Protein AF-A0A6I2X2Y0-F1 (afdb_monomer_lite)

Radius of gyration: 25.43 Å; chains: 1; bounding box: 53×54×106 Å

Structure (mmCIF, N/CA/C/O backbone):
data_AF-A0A6I2X2Y0-F1
#
_entry.id   AF-A0A6I2X2Y0-F1
#
loop_
_atom_site.group_PDB
_atom_site.id
_atom_site.type_symbol
_atom_site.label_atom_id
_atom_site.label_alt_id
_atom_site.label_comp_id
_atom_site.label_asym_id
_atom_site.label_entity_id
_atom_site.label_seq_id
_atom_site.pdbx_PDB_ins_code
_atom_site.Cartn_x
_atom_site.Cartn_y
_atom_site.Cartn_z
_atom_site.occupancy
_atom_site.B_iso_or_equiv
_atom_site.auth_seq_id
_atom_site.auth_comp_id
_atom_site.auth_asym_id
_atom_site.auth_atom_id
_atom_site.pdbx_PDB_model_num
ATOM 1 N N . MET A 1 1 ? -27.671 5.907 76.421 1.00 45.88 1 MET A N 1
ATOM 2 C CA . MET A 1 1 ? -26.502 6.289 75.605 1.00 45.88 1 MET A CA 1
ATOM 3 C C . MET A 1 1 ? -26.772 5.746 74.211 1.00 45.88 1 MET A C 1
ATOM 5 O O . MET A 1 1 ? -26.685 4.545 74.013 1.00 45.88 1 MET A O 1
ATOM 9 N N . SER A 1 2 ? -27.308 6.580 73.324 1.00 47.19 2 SER A N 1
ATOM 10 C CA . SER A 1 2 ? -27.725 6.206 71.967 1.00 47.19 2 SER A CA 1
ATOM 11 C C . SER A 1 2 ? -26.573 6.469 70.999 1.00 47.19 2 SER A C 1
ATOM 13 O O . SER A 1 2 ? -26.140 7.615 70.881 1.00 47.19 2 SER A O 1
ATOM 15 N N . GLU A 1 3 ? -26.062 5.422 70.350 1.00 50.44 3 GLU A N 1
ATOM 16 C CA . GLU A 1 3 ? -25.052 5.537 69.292 1.00 50.44 3 GLU A CA 1
ATOM 17 C C . GLU A 1 3 ? -25.605 6.322 68.091 1.00 50.44 3 GLU A C 1
ATOM 19 O O . GLU A 1 3 ? -26.741 6.076 67.671 1.00 50.44 3 GLU A O 1
ATOM 24 N N . PRO A 1 4 ? -24.833 7.256 67.510 1.00 55.81 4 PRO A N 1
ATOM 25 C CA . PRO A 1 4 ? -25.235 7.929 66.290 1.00 55.81 4 PRO A CA 1
ATOM 26 C C . PRO A 1 4 ? -25.013 6.982 65.108 1.00 55.81 4 PRO A C 1
ATOM 28 O O . PRO A 1 4 ? -23.891 6.584 64.803 1.00 55.81 4 PRO A O 1
ATOM 31 N N . THR A 1 5 ? -26.096 6.628 64.424 1.00 53.72 5 THR A N 1
ATOM 32 C CA . THR A 1 5 ? -26.057 5.891 63.161 1.00 53.72 5 THR A CA 1
ATOM 33 C C . THR A 1 5 ? -25.486 6.825 62.094 1.00 53.72 5 THR A C 1
ATOM 35 O O . THR A 1 5 ? -26.167 7.735 61.623 1.00 53.72 5 THR A O 1
ATOM 38 N N . THR A 1 6 ? -24.213 6.661 61.735 1.00 53.50 6 THR A N 1
ATOM 39 C CA . THR A 1 6 ? -23.623 7.381 60.604 1.00 53.50 6 THR A CA 1
ATOM 40 C C . THR A 1 6 ? -24.192 6.807 59.317 1.00 53.50 6 THR A C 1
ATOM 42 O O . THR A 1 6 ? -23.772 5.7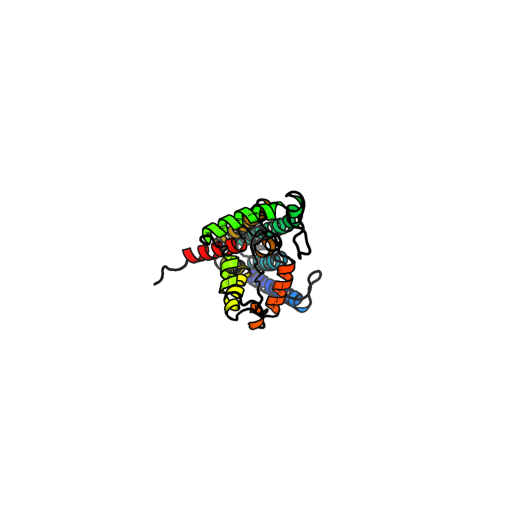50 58.851 1.00 53.50 6 THR A O 1
ATOM 45 N N . THR A 1 7 ? -25.177 7.499 58.753 1.00 54.22 7 THR A N 1
ATOM 46 C CA . THR A 1 7 ? -25.689 7.252 57.408 1.00 54.22 7 THR A CA 1
ATOM 47 C C . THR A 1 7 ? -24.589 7.610 56.412 1.00 54.22 7 THR A C 1
ATOM 49 O O . THR A 1 7 ? -24.448 8.761 55.998 1.00 54.22 7 THR A O 1
ATOM 52 N N . GLU A 1 8 ? -23.759 6.627 56.070 1.00 53.41 8 GLU A N 1
ATOM 53 C CA . GLU A 1 8 ? -22.796 6.721 54.980 1.00 53.41 8 GLU A CA 1
ATOM 54 C C . GLU A 1 8 ? -23.584 6.983 53.689 1.00 53.41 8 GLU A C 1
ATOM 56 O O . GLU A 1 8 ? -24.264 6.115 53.139 1.00 53.41 8 GLU A O 1
ATOM 61 N N . THR A 1 9 ? -23.590 8.241 53.256 1.00 55.78 9 THR A N 1
ATOM 62 C CA . THR A 1 9 ? -24.216 8.668 52.009 1.00 55.78 9 THR A CA 1
ATOM 63 C C . THR A 1 9 ? -23.359 8.109 50.887 1.00 55.78 9 THR A C 1
ATOM 65 O O . THR A 1 9 ? -22.335 8.685 50.527 1.00 55.78 9 THR A O 1
ATOM 68 N N . ALA A 1 10 ? -23.748 6.941 50.374 1.00 56.62 10 ALA A N 1
ATOM 69 C CA . ALA A 1 10 ? -23.111 6.324 49.223 1.00 56.62 10 ALA A CA 1
ATOM 70 C C . ALA A 1 10 ? -23.053 7.350 48.083 1.00 56.62 10 ALA A C 1
ATOM 72 O O . ALA A 1 10 ? -24.081 7.727 47.516 1.00 56.62 10 ALA A O 1
ATOM 73 N N . ILE A 1 11 ? -21.847 7.837 47.782 1.00 58.94 11 ILE A N 1
ATOM 74 C CA . ILE A 1 11 ? -21.599 8.708 46.636 1.00 58.94 11 ILE A CA 1
ATOM 75 C C . ILE A 1 11 ? -22.080 7.925 45.409 1.00 58.94 11 ILE A C 1
ATOM 77 O O . ILE A 1 11 ? -21.575 6.821 45.183 1.00 58.94 11 ILE A O 1
ATOM 81 N N . PRO A 1 12 ? -23.066 8.426 44.641 1.00 58.91 12 PRO A N 1
ATOM 82 C CA . PRO A 1 12 ? -23.574 7.696 43.493 1.00 58.91 12 PRO A CA 1
ATOM 83 C C . PRO A 1 12 ? -22.404 7.428 42.551 1.00 58.91 12 PRO A C 1
ATOM 85 O O . PRO A 1 12 ? -21.718 8.363 42.133 1.00 58.91 12 PRO A O 1
ATOM 88 N N . ASP A 1 13 ? -22.153 6.147 42.270 1.00 60.03 13 ASP A N 1
ATOM 89 C CA . ASP A 1 13 ? -21.079 5.714 41.383 1.00 60.03 13 ASP A CA 1
ATOM 90 C C . ASP A 1 13 ? -21.299 6.421 40.039 1.00 60.03 13 ASP A C 1
ATOM 92 O O . ASP A 1 13 ? -22.229 6.116 39.293 1.00 60.03 13 ASP A O 1
ATOM 96 N N . SER A 1 14 ? -20.487 7.442 39.758 1.00 64.19 14 SER A N 1
ATOM 97 C CA . SER A 1 14 ? -20.653 8.397 38.649 1.00 64.19 14 SER A CA 1
ATOM 98 C C . SER A 1 14 ? -20.403 7.772 37.270 1.00 64.19 14 SER A C 1
ATOM 100 O O . SER A 1 14 ? -20.225 8.452 36.256 1.00 64.19 14 SER A O 1
ATOM 102 N N . ARG A 1 15 ? -20.373 6.441 37.218 1.00 79.75 15 ARG A N 1
ATOM 103 C CA . ARG A 1 15 ? -20.131 5.632 36.038 1.00 79.75 15 ARG A CA 1
ATOM 104 C C . ARG A 1 15 ? -21.444 5.451 35.290 1.00 79.75 15 ARG A C 1
ATOM 106 O O . ARG A 1 15 ? -22.401 4.876 35.796 1.00 79.75 15 ARG A O 1
ATOM 113 N N . LEU A 1 16 ? -21.464 5.912 34.041 1.00 84.50 16 LEU A N 1
ATOM 114 C CA . LEU A 1 16 ? -22.580 5.678 33.127 1.00 84.50 16 LEU A CA 1
ATOM 115 C C . LEU A 1 16 ? -22.925 4.181 33.059 1.00 84.50 16 LEU A C 1
ATOM 117 O O . LEU A 1 16 ? -22.047 3.324 32.920 1.00 84.50 16 LEU A O 1
ATOM 121 N N . SER A 1 17 ? -24.220 3.881 33.088 1.00 89.62 17 SER A N 1
ATOM 122 C CA . SER A 1 17 ? -24.754 2.532 32.919 1.00 89.62 17 SER A CA 1
ATOM 123 C C . SER A 1 17 ? -24.448 1.963 31.522 1.00 89.62 17 SER A C 1
ATOM 125 O O . SER A 1 17 ? -24.248 2.712 30.556 1.00 89.62 17 SER A O 1
ATOM 127 N N . PRO A 1 18 ? -24.493 0.629 31.339 1.00 88.50 18 PRO A N 1
ATOM 128 C CA . PRO A 1 18 ? -24.306 0.011 30.025 1.00 88.50 18 PRO A CA 1
ATOM 129 C C . PRO A 1 18 ? -25.288 0.512 28.952 1.00 88.50 18 PRO A C 1
ATOM 131 O O . PRO A 1 18 ? -24.940 0.569 27.771 1.00 88.50 18 PRO A O 1
ATOM 134 N N . ALA A 1 19 ? -26.517 0.871 29.341 1.00 91.19 19 ALA A N 1
ATOM 135 C CA . ALA A 1 19 ? -27.522 1.429 28.437 1.00 91.19 19 ALA A CA 1
ATOM 136 C C . ALA A 1 19 ? -27.165 2.853 27.997 1.00 91.19 19 ALA A C 1
ATOM 138 O O . ALA A 1 19 ? -27.222 3.150 26.802 1.00 91.19 19 ALA A O 1
ATOM 139 N N . GLN A 1 20 ? -26.714 3.691 28.934 1.00 93.06 20 GLN A N 1
ATOM 140 C CA . GLN A 1 20 ? -26.224 5.035 28.634 1.00 93.06 2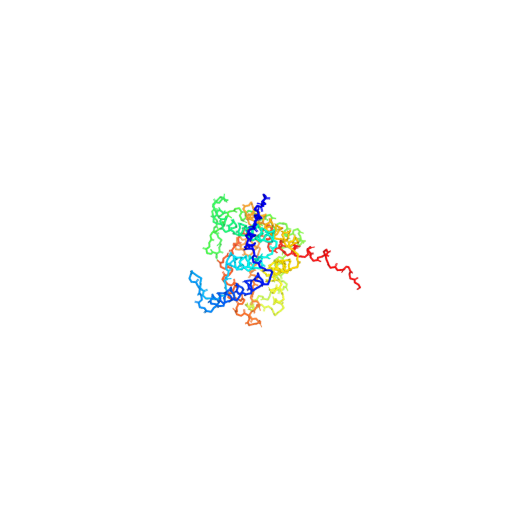0 GLN A CA 1
ATOM 141 C C . GLN A 1 20 ? -25.013 4.974 27.699 1.00 93.06 20 GLN A C 1
ATOM 143 O O . GLN A 1 20 ? -25.026 5.628 26.664 1.00 93.06 20 GLN A O 1
ATOM 148 N N . TRP A 1 21 ? -24.037 4.093 27.948 1.00 93.31 21 TRP A N 1
ATOM 149 C CA . TRP A 1 21 ? -22.904 3.907 27.032 1.00 93.31 21 TRP A CA 1
ATOM 150 C C . TRP A 1 21 ? -23.315 3.462 25.624 1.00 93.31 21 TRP A C 1
ATOM 152 O O . TRP A 1 21 ? -22.723 3.905 24.637 1.00 93.31 21 TRP A O 1
ATOM 162 N N . ARG A 1 22 ? -24.333 2.599 25.493 1.00 92.62 22 ARG A N 1
ATOM 163 C CA . ARG A 1 22 ? -24.883 2.228 24.177 1.00 92.62 22 ARG A CA 1
ATOM 164 C C . ARG A 1 22 ? -25.488 3.432 23.459 1.00 92.62 22 ARG A C 1
ATOM 166 O O . ARG A 1 22 ? -25.251 3.580 22.261 1.00 92.62 22 ARG A O 1
ATOM 173 N N . LEU A 1 23 ? -26.247 4.265 24.169 1.00 94.06 23 LEU A N 1
ATOM 174 C CA . LEU A 1 23 ? -26.848 5.473 23.608 1.00 94.06 23 LEU A CA 1
ATOM 175 C C . LEU A 1 23 ? -25.773 6.482 23.192 1.00 94.06 23 LEU A C 1
ATOM 177 O O . LEU A 1 23 ? -25.793 6.938 22.053 1.00 94.06 23 LEU A O 1
ATOM 181 N N . THR A 1 24 ? -24.786 6.737 24.055 1.00 94.00 24 THR A N 1
ATOM 182 C CA . THR A 1 24 ? -23.643 7.614 23.767 1.00 94.00 24 THR A CA 1
ATOM 183 C C . THR A 1 24 ? -22.910 7.175 22.503 1.00 94.00 24 THR A C 1
ATOM 185 O O . THR A 1 24 ? -22.662 7.996 21.625 1.00 94.00 24 THR A O 1
ATOM 188 N N . ARG A 1 25 ? -22.622 5.873 22.349 1.00 94.31 25 ARG A N 1
ATOM 189 C CA . ARG A 1 25 ? -21.993 5.349 21.125 1.00 94.31 25 ARG A CA 1
ATOM 190 C C . ARG A 1 25 ? -22.851 5.569 19.884 1.00 94.31 25 ARG A C 1
ATOM 192 O O . ARG A 1 25 ? -22.322 5.971 18.855 1.00 94.31 25 ARG A O 1
ATOM 199 N N . ARG A 1 26 ? -24.159 5.304 19.958 1.00 94.94 26 ARG A N 1
ATOM 200 C CA . ARG A 1 26 ? -25.075 5.512 18.822 1.00 94.94 26 ARG A CA 1
ATOM 201 C C . ARG A 1 26 ? -25.130 6.981 18.417 1.00 94.94 26 ARG A C 1
ATOM 203 O O . ARG A 1 26 ? -24.973 7.272 17.239 1.00 94.94 26 ARG A O 1
ATOM 210 N N . ALA A 1 27 ? -25.285 7.885 19.382 1.00 96.44 27 ALA A N 1
ATOM 211 C CA . ALA A 1 27 ? -25.283 9.322 19.135 1.00 96.44 27 ALA A CA 1
ATOM 212 C C . ALA A 1 27 ? -23.957 9.779 18.503 1.00 96.44 27 ALA A C 1
ATOM 214 O O . ALA A 1 27 ? -23.964 10.453 17.477 1.00 96.44 27 ALA A O 1
ATOM 215 N N . ALA A 1 28 ? -22.820 9.329 19.043 1.00 96.12 28 ALA A N 1
ATOM 216 C CA . ALA A 1 28 ? -21.504 9.626 18.484 1.00 96.12 28 ALA A CA 1
ATOM 217 C C . ALA A 1 28 ? -21.334 9.090 17.050 1.00 96.12 28 ALA A C 1
ATOM 219 O O . ALA A 1 28 ? -20.784 9.792 16.205 1.00 96.12 28 ALA A O 1
ATOM 220 N N . PHE A 1 29 ? -21.845 7.893 16.738 1.00 96.69 29 PHE A N 1
ATOM 221 C CA . PHE A 1 29 ? -21.832 7.362 15.370 1.00 96.69 29 PHE A CA 1
ATOM 222 C C . PHE A 1 29 ? -22.736 8.139 14.410 1.00 96.69 29 PHE A C 1
ATOM 224 O O . PHE A 1 29 ? -22.361 8.299 13.253 1.00 96.69 29 PHE A O 1
ATOM 231 N N . VAL A 1 30 ? -23.888 8.640 14.865 1.00 97.06 30 VAL A N 1
ATOM 232 C CA . VAL A 1 30 ? -24.757 9.506 14.048 1.00 97.06 30 VAL A CA 1
ATOM 233 C C . VAL A 1 30 ? -24.038 10.808 13.708 1.00 97.06 30 VAL A C 1
ATOM 235 O O . VAL A 1 30 ? -23.994 11.189 12.541 1.00 97.06 30 VAL A O 1
ATOM 238 N N . VAL A 1 31 ? -23.408 11.450 14.696 1.00 96.88 31 VAL A N 1
ATOM 239 C CA . VAL A 1 31 ? -22.608 12.665 14.473 1.00 96.88 31 VAL A CA 1
ATOM 240 C C . VAL A 1 31 ? -21.441 12.380 13.528 1.00 96.88 31 VAL A C 1
ATOM 242 O O . VAL A 1 31 ? -21.237 13.110 12.564 1.00 96.88 31 VAL A O 1
ATOM 245 N N . TYR A 1 32 ? -20.705 11.290 13.753 1.00 96.00 32 TYR A N 1
ATOM 246 C CA . TYR A 1 32 ? -19.616 10.866 12.875 1.00 96.00 32 TYR A CA 1
ATOM 247 C C . TYR A 1 32 ? -20.088 10.642 11.432 1.00 96.00 32 TYR A C 1
ATOM 249 O O . TYR A 1 32 ? -19.465 11.144 10.501 1.00 96.00 32 TYR A O 1
ATOM 257 N N . ALA A 1 33 ? -21.203 9.933 11.236 1.00 95.62 33 ALA A N 1
ATOM 258 C CA . ALA A 1 33 ? -21.766 9.682 9.914 1.00 95.62 33 ALA A CA 1
ATOM 259 C C . ALA A 1 33 ? -22.217 10.980 9.228 1.00 95.62 33 ALA A C 1
ATOM 261 O O . ALA A 1 33 ? -21.992 11.138 8.031 1.00 95.62 33 ALA A O 1
ATOM 262 N N . ALA A 1 34 ? -22.791 11.924 9.980 1.00 95.75 34 ALA A N 1
ATOM 263 C CA . ALA A 1 34 ? -23.146 13.241 9.465 1.00 95.75 34 ALA A CA 1
ATOM 264 C C . ALA A 1 34 ? -21.904 14.030 9.023 1.00 95.75 34 ALA A C 1
ATOM 266 O O . ALA A 1 34 ? -21.893 14.571 7.923 1.00 95.75 34 ALA A O 1
ATOM 267 N N . LEU A 1 35 ? -20.830 14.038 9.821 1.00 94.62 35 LEU A N 1
ATOM 268 C CA . LEU A 1 35 ? -19.567 14.693 9.457 1.00 94.62 35 LEU A CA 1
ATOM 269 C C . LEU A 1 35 ? -18.919 14.056 8.223 1.00 94.62 35 LEU A C 1
ATOM 271 O O . LEU A 1 35 ? -18.450 14.768 7.340 1.00 94.62 35 LEU A O 1
ATOM 275 N N . VAL A 1 36 ? -18.930 12.725 8.131 1.00 93.50 36 VAL A N 1
ATOM 276 C CA . VAL A 1 36 ? -18.474 12.003 6.936 1.00 93.50 36 VAL A CA 1
ATOM 277 C C . VAL A 1 36 ? -19.318 12.395 5.724 1.00 93.50 36 VAL A C 1
ATOM 279 O O . VAL A 1 36 ? -18.757 12.722 4.685 1.00 93.50 36 VAL A O 1
ATOM 282 N N . ALA A 1 37 ? -20.647 12.428 5.847 1.00 94.06 37 ALA A N 1
ATOM 283 C CA . ALA A 1 37 ? -21.530 12.834 4.757 1.00 94.06 37 ALA A CA 1
ATOM 284 C C . ALA A 1 37 ? -21.259 14.278 4.309 1.00 94.06 37 ALA A C 1
ATOM 286 O O . ALA A 1 37 ? -21.126 14.515 3.113 1.00 94.06 37 ALA A O 1
ATOM 287 N N . VAL A 1 38 ? -21.096 15.213 5.252 1.00 94.44 38 VAL A N 1
ATOM 288 C CA . VAL A 1 38 ? -20.736 16.611 4.965 1.00 94.44 38 VAL A CA 1
ATOM 289 C C . VAL A 1 38 ? -19.380 16.699 4.267 1.00 94.44 38 VAL A C 1
ATOM 291 O O . VAL A 1 38 ? -19.281 17.367 3.243 1.00 94.44 38 VAL A O 1
ATOM 294 N N . GLN A 1 39 ? -18.351 15.982 4.734 1.00 92.88 39 GLN A N 1
ATOM 295 C CA . GLN A 1 39 ? -17.064 15.937 4.031 1.00 92.88 39 GLN A CA 1
ATOM 296 C C . GLN A 1 39 ? -17.223 15.433 2.593 1.00 92.88 39 GLN A C 1
ATOM 298 O O . GLN A 1 39 ? -16.607 15.970 1.675 1.00 92.88 39 GLN A O 1
ATOM 303 N N . LEU A 1 40 ? -18.029 14.392 2.381 1.00 90.69 40 LEU A N 1
ATOM 304 C CA . LEU A 1 40 ? -18.209 13.802 1.057 1.00 90.69 40 LEU A CA 1
ATOM 305 C C . LEU A 1 40 ? -18.982 14.720 0.099 1.00 90.69 40 LEU A C 1
ATOM 307 O O . LEU A 1 40 ? -18.716 14.669 -1.100 1.00 90.69 40 LEU A O 1
ATOM 311 N N . THR A 1 41 ? -19.917 15.538 0.589 1.00 91.81 41 THR A N 1
ATOM 312 C CA . THR A 1 41 ? -20.797 16.364 -0.259 1.00 91.81 41 THR A CA 1
ATOM 313 C C . THR A 1 41 ? -20.364 17.822 -0.368 1.00 91.81 41 THR A C 1
ATOM 315 O O . THR A 1 41 ? -20.388 18.377 -1.462 1.00 91.81 41 THR A O 1
ATOM 318 N N . ALA A 1 42 ? -19.968 18.436 0.744 1.00 92.56 42 ALA A N 1
ATOM 319 C CA . ALA A 1 42 ? -19.670 19.863 0.855 1.00 92.56 42 ALA A CA 1
ATOM 320 C C . ALA A 1 42 ? -18.206 20.155 1.218 1.00 92.56 42 ALA A C 1
ATOM 322 O O . ALA A 1 42 ? -17.756 21.288 1.064 1.00 92.56 42 ALA A O 1
ATOM 323 N N . GLY A 1 43 ? -17.454 19.140 1.651 1.00 90.50 43 GLY A N 1
ATOM 324 C CA . GLY A 1 43 ? -16.095 19.311 2.156 1.00 90.50 43 GLY A CA 1
ATOM 325 C C . GLY A 1 43 ? -16.064 19.926 3.559 1.00 90.50 43 GLY A C 1
ATOM 326 O O . GLY A 1 43 ? -17.026 20.536 4.022 1.00 90.50 43 GLY A O 1
ATOM 327 N N . ILE A 1 44 ? -14.949 19.744 4.262 1.00 90.38 44 ILE A N 1
ATOM 328 C CA . ILE A 1 44 ? -14.673 20.380 5.555 1.00 90.38 44 ILE A CA 1
ATOM 329 C C . ILE A 1 44 ? -13.252 20.937 5.467 1.00 90.38 44 ILE A C 1
ATOM 331 O O . ILE A 1 44 ? -12.308 20.145 5.476 1.00 90.38 44 ILE A O 1
ATOM 335 N N . PRO A 1 45 ? -13.059 22.267 5.364 1.00 88.75 45 PRO A N 1
ATOM 336 C CA . PRO A 1 45 ? -11.734 22.858 5.203 1.00 88.75 45 PRO A CA 1
ATOM 337 C C . PRO A 1 45 ? -10.724 22.325 6.237 1.00 88.75 45 PRO A C 1
ATOM 339 O O . PRO A 1 45 ? -11.053 22.253 7.424 1.00 88.75 45 PRO A O 1
ATOM 342 N N . PRO A 1 46 ? -9.506 21.928 5.816 1.00 87.00 46 PRO A N 1
ATOM 343 C CA . PRO A 1 46 ? -8.891 22.142 4.497 1.00 87.00 46 PRO A CA 1
ATOM 344 C C . PRO A 1 46 ? -9.192 21.046 3.452 1.00 87.00 46 PRO A C 1
ATOM 346 O O . PRO A 1 46 ? -8.505 20.962 2.440 1.00 87.00 46 PRO A O 1
ATOM 349 N N . LEU A 1 47 ? -10.151 20.154 3.708 1.00 84.81 47 LEU A N 1
ATOM 350 C CA . LEU A 1 47 ? -10.440 19.001 2.861 1.00 84.81 47 LEU A CA 1
ATOM 351 C C . LEU A 1 47 ? -11.524 19.310 1.826 1.00 84.81 47 LEU A C 1
ATOM 353 O O . LEU A 1 47 ? -12.674 19.579 2.185 1.00 84.81 47 LEU A O 1
ATOM 357 N N . ASP A 1 48 ? -11.178 19.153 0.552 1.00 86.56 48 ASP A N 1
ATOM 358 C CA . ASP A 1 48 ? -12.123 19.282 -0.557 1.00 86.56 48 ASP A CA 1
ATOM 359 C C . ASP A 1 48 ? -13.267 18.252 -0.482 1.00 86.56 48 ASP A C 1
ATOM 361 O O . ASP A 1 48 ? -13.064 17.135 0.013 1.00 86.56 48 ASP A O 1
ATOM 365 N N . PRO A 1 49 ? -14.458 18.581 -1.020 1.00 86.94 49 PRO A N 1
ATOM 366 C CA . PRO A 1 49 ? -15.565 17.640 -1.120 1.00 86.94 49 PRO A CA 1
ATOM 367 C C . PRO A 1 49 ? -15.181 16.329 -1.821 1.00 86.94 49 PRO A C 1
ATOM 369 O O . PRO A 1 49 ? -14.467 16.313 -2.829 1.00 86.94 49 PRO A O 1
ATOM 372 N N . GLY A 1 50 ? -15.733 15.224 -1.324 1.00 84.44 50 GLY A N 1
ATOM 373 C CA . GLY A 1 50 ? -15.607 13.894 -1.920 1.00 84.44 50 GLY A CA 1
ATOM 374 C C . GLY A 1 50 ? -14.718 12.941 -1.125 1.00 84.44 50 GLY A C 1
ATOM 375 O O . GLY A 1 50 ? -14.345 13.194 0.020 1.00 84.44 50 GLY A O 1
ATOM 376 N N . LEU A 1 51 ? -14.415 11.785 -1.725 1.00 79.81 51 LEU A N 1
ATOM 377 C CA . LEU A 1 51 ? -13.618 10.749 -1.068 1.00 79.81 51 LEU A CA 1
ATOM 378 C C . LEU A 1 51 ? -12.156 11.202 -0.924 1.00 79.81 51 LEU A C 1
ATOM 380 O O . LEU A 1 51 ? -11.504 11.473 -1.941 1.00 79.81 51 LEU A O 1
ATOM 384 N N . PRO A 1 52 ? -11.611 11.249 0.307 1.00 79.06 52 PRO A N 1
ATOM 385 C CA . PRO A 1 52 ? -10.230 11.641 0.507 1.00 79.06 52 PRO A CA 1
ATOM 386 C C . PRO A 1 52 ? -9.303 10.579 -0.083 1.00 79.06 52 PRO A C 1
ATOM 388 O O . PRO A 1 52 ? -9.389 9.398 0.244 1.00 79.06 52 PRO A O 1
ATOM 391 N N . VAL A 1 53 ? -8.381 11.016 -0.941 1.00 73.12 53 VAL A N 1
ATOM 392 C CA . VAL A 1 53 ? -7.342 10.148 -1.522 1.00 73.12 53 VAL A CA 1
ATOM 393 C C . VAL A 1 53 ? -6.145 9.960 -0.593 1.00 73.12 53 VAL A C 1
ATOM 395 O O . VAL A 1 53 ? -5.334 9.065 -0.801 1.00 73.12 53 VAL A O 1
ATOM 398 N N . SER A 1 54 ? -6.027 10.802 0.438 1.00 78.75 54 SER A N 1
ATOM 399 C CA . SER A 1 54 ? -4.934 10.746 1.406 1.00 78.75 54 SER A CA 1
ATOM 400 C C . SER A 1 54 ? -5.099 9.548 2.345 1.00 78.75 54 SER A C 1
ATOM 402 O O . SER A 1 54 ? -6.076 9.505 3.106 1.00 78.75 54 SER A O 1
ATOM 404 N N . PRO A 1 55 ? -4.120 8.626 2.391 1.00 78.62 55 PRO A N 1
ATOM 405 C CA . PRO A 1 55 ? -4.163 7.492 3.307 1.00 78.62 55 PRO A CA 1
ATOM 406 C C . PRO A 1 55 ? -4.260 7.911 4.779 1.00 78.62 55 PRO A C 1
ATOM 408 O O . PRO A 1 55 ? -4.926 7.238 5.555 1.00 78.62 55 PRO A O 1
ATOM 411 N N . ILE A 1 56 ? -3.656 9.042 5.170 1.00 83.50 56 ILE A N 1
ATOM 412 C CA . ILE A 1 56 ? -3.693 9.543 6.557 1.00 83.50 56 ILE A CA 1
ATOM 413 C C . ILE A 1 56 ? -5.097 10.000 6.956 1.00 83.50 56 ILE A C 1
ATOM 415 O O . ILE A 1 56 ? -5.518 9.755 8.084 1.00 83.50 56 ILE A O 1
ATOM 419 N N . ILE A 1 57 ? -5.829 10.647 6.047 1.00 85.31 57 ILE A N 1
ATOM 420 C CA . ILE A 1 57 ? -7.193 11.113 6.331 1.00 85.31 57 ILE A CA 1
ATOM 421 C C . ILE A 1 57 ? -8.125 9.912 6.483 1.00 85.31 57 ILE A C 1
ATOM 423 O O . ILE A 1 57 ? -8.857 9.828 7.468 1.00 85.31 57 ILE A O 1
ATOM 427 N N . LEU A 1 58 ? -8.038 8.948 5.560 1.00 84.19 58 LEU A N 1
ATOM 428 C CA . LEU A 1 58 ? -8.788 7.694 5.648 1.00 84.19 58 LEU A CA 1
ATOM 429 C C . LEU A 1 58 ? -8.474 6.951 6.952 1.00 84.19 58 LEU A C 1
ATOM 431 O O . LEU A 1 58 ? -9.381 6.503 7.650 1.00 84.19 58 LEU A O 1
ATOM 435 N N . LEU A 1 59 ? -7.198 6.878 7.332 1.00 86.56 59 LEU A N 1
ATOM 436 C CA . LEU A 1 59 ? -6.778 6.274 8.593 1.00 86.56 59 LEU A CA 1
ATOM 437 C C . LEU A 1 59 ? -7.365 7.000 9.807 1.00 86.56 59 LEU A C 1
ATOM 439 O O . LEU A 1 59 ? -7.820 6.351 10.743 1.00 86.56 59 LEU A O 1
ATOM 443 N N . GLY A 1 60 ? -7.392 8.335 9.782 1.00 88.00 60 GLY A N 1
ATOM 444 C CA . GLY A 1 60 ? -8.014 9.152 10.822 1.00 88.00 60 GLY A CA 1
ATOM 445 C C . GLY A 1 60 ? -9.512 8.879 10.950 1.00 88.00 60 GLY A C 1
ATOM 446 O O . GLY A 1 60 ? -10.016 8.729 12.062 1.00 88.00 60 GLY A O 1
ATOM 447 N N . TRP A 1 61 ? -10.214 8.722 9.825 1.00 89.31 61 TRP A N 1
ATOM 448 C CA . TRP A 1 61 ? -11.627 8.344 9.806 1.00 89.31 61 TRP A CA 1
ATOM 449 C C . TRP A 1 61 ? -11.866 6.990 10.470 1.00 89.31 61 TRP A C 1
ATOM 451 O O . TRP A 1 61 ? -12.740 6.884 11.333 1.00 89.31 61 TRP A O 1
ATOM 461 N N . PHE A 1 62 ? -11.078 5.972 10.116 1.00 86.06 62 PHE A N 1
ATOM 462 C CA . PHE A 1 62 ? -11.182 4.647 10.732 1.00 86.06 62 PHE A CA 1
ATOM 463 C C . PHE A 1 62 ? -10.751 4.644 12.202 1.00 86.06 62 PHE A C 1
ATOM 465 O O . PHE A 1 62 ? -11.381 3.976 13.027 1.00 86.06 62 PHE A O 1
ATOM 472 N N . GLY A 1 63 ? -9.720 5.413 12.550 1.00 88.44 63 GLY A N 1
ATOM 473 C CA . GLY A 1 63 ? -9.243 5.583 13.917 1.00 88.44 63 GLY A CA 1
ATOM 474 C C . GLY A 1 63 ? -10.302 6.205 14.821 1.00 88.44 63 GLY A C 1
ATOM 475 O O . GLY A 1 63 ? -10.577 5.674 15.897 1.00 88.44 63 GLY A O 1
ATOM 476 N N . LEU A 1 64 ? -10.972 7.261 14.353 1.00 90.31 64 LEU A N 1
ATOM 477 C CA . LEU A 1 64 ? -12.065 7.903 15.080 1.00 90.31 64 LEU A CA 1
ATOM 478 C C . LEU A 1 64 ? -13.269 6.968 15.238 1.00 90.31 64 LEU A C 1
ATOM 480 O O . LEU A 1 64 ? -13.779 6.817 16.346 1.00 90.31 64 LEU A O 1
ATOM 484 N N . ALA A 1 65 ? -13.680 6.274 14.173 1.00 91.06 65 ALA A N 1
ATOM 485 C CA . ALA A 1 65 ? -14.751 5.279 14.254 1.00 91.06 65 ALA A CA 1
ATOM 486 C C . ALA A 1 65 ? -14.419 4.157 15.256 1.00 91.06 65 ALA A C 1
ATOM 488 O O . ALA A 1 65 ? -15.279 3.723 16.024 1.00 91.06 65 ALA A O 1
ATOM 489 N N . SER A 1 66 ? -13.158 3.719 15.291 1.00 88.88 66 SER A N 1
ATOM 490 C CA . SER A 1 66 ? -12.659 2.725 16.247 1.00 88.88 66 SER A CA 1
ATOM 491 C C . SER A 1 66 ? -12.671 3.252 17.683 1.00 88.88 66 SER A C 1
ATOM 493 O O . SER A 1 66 ? -13.069 2.532 18.593 1.00 88.88 66 SER A O 1
ATOM 495 N N . ALA A 1 67 ? -12.297 4.514 17.902 1.00 88.88 67 ALA A N 1
ATOM 496 C CA . ALA A 1 67 ? -12.355 5.143 19.218 1.00 88.88 67 ALA A CA 1
ATOM 497 C C . ALA A 1 67 ? -13.803 5.285 19.719 1.00 88.88 67 ALA A C 1
ATOM 499 O O . ALA A 1 67 ? -14.091 4.912 20.857 1.00 88.88 67 ALA A O 1
ATOM 500 N N . ILE A 1 68 ? -14.725 5.738 18.857 1.00 92.12 68 ILE A N 1
ATOM 501 C CA . ILE A 1 68 ? -16.164 5.814 19.159 1.00 92.12 68 ILE A CA 1
ATOM 502 C C . ILE A 1 68 ? -16.709 4.422 19.501 1.00 92.12 68 ILE A C 1
ATOM 504 O O . ILE A 1 68 ? -17.450 4.266 20.473 1.00 92.12 68 ILE A O 1
ATOM 508 N N . TRP A 1 69 ? -16.312 3.395 18.744 1.00 90.62 69 TRP A N 1
ATOM 509 C CA . TRP A 1 69 ? -16.697 2.008 19.009 1.00 90.62 69 TRP A CA 1
ATOM 510 C C . TRP A 1 69 ? -16.298 1.542 20.418 1.00 90.62 69 TRP A C 1
ATOM 512 O O . TRP A 1 69 ? -17.085 0.858 21.083 1.00 90.62 69 TRP A O 1
ATOM 522 N N . SER A 1 70 ? -15.107 1.936 20.872 1.00 89.25 70 SER A N 1
ATOM 523 C CA . SER A 1 70 ? -14.516 1.533 22.153 1.00 89.25 70 SER A CA 1
ATOM 524 C C . SER A 1 70 ? -15.082 2.274 23.375 1.00 89.25 70 SER A C 1
ATOM 526 O O . SER A 1 70 ? -14.831 1.855 24.506 1.00 89.25 70 SER A O 1
ATOM 528 N N . LEU A 1 71 ? -15.859 3.353 23.200 1.00 89.81 71 LEU A N 1
ATOM 529 C CA . LEU A 1 71 ? -16.429 4.119 24.320 1.00 89.81 71 LEU A CA 1
ATOM 530 C C . LEU A 1 71 ? -17.297 3.232 25.218 1.00 89.81 71 LEU A C 1
ATOM 532 O O . LEU A 1 71 ? -18.222 2.582 24.736 1.00 89.81 71 LEU A O 1
ATOM 536 N N . GLY A 1 72 ? -17.037 3.209 26.526 1.00 84.88 72 GLY A N 1
ATOM 537 C CA . GLY A 1 72 ? -17.798 2.385 27.474 1.00 84.88 72 GLY A CA 1
ATOM 538 C C . GLY A 1 72 ? -17.611 0.873 27.306 1.00 84.88 72 GLY A C 1
ATOM 539 O O . GLY A 1 72 ? -18.466 0.106 27.750 1.00 84.88 72 GLY A O 1
ATOM 540 N N . ARG A 1 73 ? -16.551 0.446 26.609 1.00 87.31 73 ARG A N 1
ATOM 541 C CA . ARG A 1 73 ? -16.069 -0.943 26.564 1.00 87.31 73 ARG A CA 1
ATOM 542 C C . ARG A 1 73 ? -14.768 -1.071 27.364 1.00 87.31 73 ARG A C 1
ATOM 544 O O . ARG A 1 73 ? -14.395 -0.160 28.103 1.00 87.31 73 ARG A O 1
ATOM 551 N N . ASP A 1 74 ? -14.089 -2.208 27.238 1.00 87.62 74 ASP A N 1
ATOM 552 C CA . ASP A 1 74 ? -12.774 -2.412 27.845 1.00 87.62 74 ASP A CA 1
ATOM 553 C C . ASP A 1 74 ? -11.784 -1.343 27.343 1.00 87.62 74 ASP A C 1
ATOM 555 O O . ASP A 1 74 ? -11.623 -1.131 26.139 1.00 87.62 74 ASP A O 1
ATOM 559 N N . ARG A 1 75 ? -11.083 -0.684 28.275 1.00 85.31 75 ARG A N 1
ATOM 560 C CA . ARG A 1 75 ? -10.050 0.324 27.980 1.00 85.31 75 ARG A CA 1
ATOM 561 C C . ARG A 1 75 ? -8.948 -0.230 27.076 1.00 85.31 75 ARG A C 1
ATOM 563 O O . ARG A 1 75 ? -8.343 0.530 26.322 1.00 85.31 75 ARG A O 1
ATOM 570 N N . ARG A 1 76 ? -8.712 -1.546 27.108 1.00 87.56 76 ARG A N 1
ATOM 571 C CA . ARG A 1 76 ? -7.766 -2.222 26.210 1.00 87.56 76 ARG A CA 1
ATOM 572 C C . ARG A 1 76 ? -8.131 -2.039 24.738 1.00 87.56 76 ARG A C 1
ATOM 574 O O . ARG A 1 76 ? -7.227 -1.909 23.923 1.00 87.56 76 ARG A O 1
ATOM 581 N N . GLU A 1 77 ? -9.419 -1.959 24.390 1.00 85.81 77 GLU A N 1
ATOM 582 C CA . GLU A 1 77 ? -9.845 -1.717 23.005 1.00 85.81 77 GLU A CA 1
ATOM 583 C C . GLU A 1 77 ? -9.403 -0.335 22.512 1.00 85.81 77 GLU A C 1
ATOM 585 O O . GLU A 1 77 ? -8.942 -0.201 21.380 1.00 85.81 77 GLU A O 1
ATOM 590 N N . LEU A 1 78 ? -9.479 0.690 23.365 1.00 85.31 78 LEU A N 1
ATOM 591 C CA . LEU A 1 78 ? -8.986 2.025 23.030 1.00 85.31 78 LEU A CA 1
ATOM 592 C C . LEU A 1 78 ? -7.461 2.026 22.867 1.00 85.31 78 LEU A C 1
ATOM 594 O O . LEU A 1 78 ? -6.952 2.587 21.901 1.00 85.31 78 LEU A O 1
ATOM 598 N N . VAL A 1 79 ? -6.737 1.354 23.766 1.00 87.31 79 VAL A N 1
ATOM 599 C CA . VAL A 1 79 ? -5.274 1.216 23.668 1.00 87.31 79 VAL A CA 1
ATOM 600 C C . VAL A 1 79 ? -4.879 0.508 22.371 1.00 87.31 79 VAL A C 1
ATOM 602 O O . VAL A 1 79 ? -3.982 0.976 21.675 1.00 87.31 79 VAL A O 1
ATOM 605 N N . TYR A 1 80 ? -5.573 -0.569 21.996 1.00 88.00 80 TYR A N 1
ATOM 606 C CA . TYR A 1 80 ? -5.341 -1.244 20.721 1.00 88.00 80 TYR A CA 1
ATOM 607 C C . TYR A 1 80 ? -5.596 -0.309 19.542 1.00 88.00 80 TYR A C 1
ATOM 609 O O . TYR A 1 80 ? -4.707 -0.178 18.704 1.00 88.00 80 TYR A O 1
ATOM 617 N N . ALA A 1 81 ? -6.736 0.392 19.501 1.00 85.25 81 ALA A N 1
ATOM 618 C CA . ALA A 1 81 ? -7.018 1.368 18.448 1.00 85.25 81 ALA A CA 1
ATOM 619 C C . ALA A 1 81 ? -5.875 2.386 18.308 1.00 85.25 81 ALA A C 1
ATOM 621 O O . ALA A 1 81 ? -5.367 2.589 17.209 1.00 85.25 81 ALA A O 1
ATOM 622 N N . LEU A 1 82 ? -5.440 2.982 19.420 1.00 86.88 82 LEU A N 1
ATOM 623 C CA . LEU A 1 82 ? -4.390 3.998 19.424 1.00 86.88 82 LEU A CA 1
ATOM 624 C C . LEU A 1 82 ? -3.045 3.445 18.944 1.00 86.88 82 LEU A C 1
ATOM 626 O O . LEU A 1 82 ? -2.425 4.047 18.072 1.00 86.88 82 LEU A O 1
ATOM 630 N N . ILE A 1 83 ? -2.610 2.289 19.456 1.00 88.38 83 ILE A N 1
ATOM 631 C CA . ILE A 1 83 ? -1.337 1.671 19.057 1.00 88.38 83 ILE A CA 1
ATOM 632 C C . ILE A 1 83 ? -1.377 1.256 17.585 1.00 88.38 83 ILE A C 1
ATOM 634 O O . ILE A 1 83 ? -0.466 1.577 16.825 1.00 88.38 83 ILE A O 1
ATOM 638 N N . GLY A 1 84 ? -2.430 0.556 17.160 1.00 86.50 84 GLY A N 1
ATOM 639 C CA . GLY A 1 84 ? -2.515 0.040 15.799 1.00 86.50 84 GLY A CA 1
ATOM 640 C C . GLY A 1 84 ? -2.637 1.164 14.772 1.00 86.50 84 GLY A C 1
ATOM 641 O O . GLY A 1 84 ? -1.791 1.267 13.883 1.00 86.50 84 GLY A O 1
ATOM 642 N N . TRP A 1 85 ? -3.621 2.057 14.917 1.00 87.06 85 TRP A N 1
ATOM 643 C CA . TRP A 1 85 ? -3.792 3.177 13.986 1.00 87.06 85 TRP A CA 1
ATOM 644 C C . TRP A 1 85 ? -2.626 4.167 14.058 1.00 87.06 85 TRP A C 1
ATOM 646 O O . TRP A 1 85 ? -2.176 4.649 13.021 1.00 87.06 85 TRP A O 1
ATOM 656 N N . GLY A 1 86 ? -2.074 4.409 15.251 1.00 88.56 86 GLY A N 1
ATOM 657 C CA . GLY A 1 86 ? -0.868 5.214 15.426 1.00 88.56 86 GLY A CA 1
ATOM 658 C C . GLY A 1 86 ? 0.335 4.631 14.684 1.00 88.56 86 GLY A C 1
ATOM 659 O O . GLY A 1 86 ? 1.018 5.360 13.970 1.00 88.56 86 GLY A O 1
ATOM 660 N N . SER A 1 87 ? 0.556 3.314 14.762 1.00 89.75 87 SER A N 1
ATOM 661 C CA . SER A 1 87 ? 1.671 2.658 14.063 1.00 89.75 87 SER A CA 1
ATOM 662 C C . SER A 1 87 ? 1.577 2.788 12.536 1.00 89.75 87 SER A C 1
ATOM 664 O O . SER A 1 87 ? 2.574 3.104 11.887 1.00 89.75 87 SER A O 1
ATOM 666 N N . LEU A 1 88 ? 0.375 2.639 11.962 1.00 88.25 88 LEU A N 1
ATOM 667 C CA . LEU A 1 88 ? 0.152 2.842 10.527 1.00 88.25 88 LEU A CA 1
ATOM 668 C C . LEU A 1 88 ? 0.355 4.305 10.130 1.00 88.25 88 LEU A C 1
ATOM 670 O O . LEU A 1 88 ? 0.951 4.584 9.091 1.00 88.25 88 LEU A O 1
ATOM 674 N N . ALA A 1 89 ? -0.106 5.244 10.963 1.00 88.94 89 ALA A N 1
ATOM 675 C CA . ALA A 1 89 ? 0.080 6.669 10.721 1.00 88.94 89 ALA A CA 1
ATOM 676 C C . ALA A 1 89 ? 1.572 7.023 10.676 1.00 88.94 89 ALA A C 1
ATOM 678 O O . ALA A 1 89 ? 2.010 7.710 9.754 1.00 88.94 89 ALA A O 1
ATOM 679 N N . VAL A 1 90 ? 2.352 6.506 11.631 1.00 89.81 90 VAL A N 1
ATOM 680 C CA . VAL A 1 90 ? 3.810 6.670 11.676 1.00 89.81 90 VAL A CA 1
ATOM 681 C C . VAL A 1 90 ? 4.458 6.082 10.425 1.00 89.81 90 VAL A C 1
ATOM 683 O O . VAL A 1 90 ? 5.237 6.778 9.780 1.00 89.81 90 VAL A O 1
ATOM 686 N N . ALA A 1 91 ? 4.099 4.859 10.024 1.00 88.06 91 ALA A N 1
ATOM 687 C CA . ALA A 1 91 ? 4.662 4.229 8.829 1.00 88.06 91 ALA A CA 1
ATOM 688 C C . ALA A 1 91 ? 4.386 5.043 7.549 1.00 88.06 91 ALA A C 1
ATOM 690 O O . ALA A 1 91 ? 5.296 5.281 6.755 1.00 88.06 91 ALA A O 1
ATOM 691 N N . ILE A 1 92 ? 3.155 5.538 7.365 1.00 85.56 92 ILE A N 1
ATOM 692 C CA . ILE A 1 92 ? 2.784 6.370 6.206 1.00 85.56 92 ILE A CA 1
ATOM 693 C C . ILE A 1 92 ? 3.526 7.713 6.221 1.00 85.56 92 ILE A C 1
ATOM 695 O O . ILE A 1 92 ? 3.981 8.191 5.176 1.00 85.56 92 ILE A O 1
ATOM 699 N N . ARG A 1 93 ? 3.651 8.339 7.395 1.00 86.75 93 ARG A N 1
ATOM 700 C CA . ARG A 1 93 ? 4.370 9.610 7.555 1.00 86.75 93 ARG A CA 1
ATOM 701 C C . ARG A 1 93 ? 5.855 9.447 7.272 1.00 86.75 93 ARG A C 1
ATOM 703 O O . ARG A 1 93 ? 6.401 10.265 6.540 1.00 86.75 93 ARG A O 1
ATOM 710 N N . LEU A 1 94 ? 6.470 8.383 7.784 1.00 85.94 94 LEU A N 1
ATOM 711 C CA . LEU A 1 94 ? 7.873 8.082 7.535 1.00 85.94 94 LEU A CA 1
ATOM 712 C C . LEU A 1 94 ? 8.119 7.844 6.044 1.00 85.94 94 LEU A C 1
ATOM 714 O O . LEU A 1 94 ? 8.999 8.481 5.479 1.00 85.94 94 LEU A O 1
ATOM 718 N N . TYR A 1 95 ? 7.275 7.041 5.385 1.00 81.69 95 TYR A N 1
ATOM 719 C CA . TYR A 1 95 ? 7.349 6.857 3.934 1.00 81.69 95 TYR A CA 1
ATOM 720 C C . TYR A 1 95 ? 7.292 8.191 3.183 1.00 81.69 95 TYR A C 1
ATOM 722 O O . TYR A 1 95 ? 8.119 8.454 2.313 1.00 81.69 95 TYR A O 1
ATOM 730 N N . SER A 1 96 ? 6.346 9.058 3.551 1.00 79.75 96 SER A N 1
ATOM 731 C CA . SER A 1 96 ? 6.188 10.375 2.924 1.00 79.75 96 SER A CA 1
ATOM 732 C C . SER A 1 96 ? 7.421 11.260 3.133 1.00 79.75 96 SER A C 1
ATOM 734 O O . SER A 1 96 ? 7.867 11.902 2.188 1.00 79.75 96 SER A O 1
ATOM 736 N N . ALA A 1 97 ? 8.000 11.253 4.338 1.00 82.00 97 ALA A N 1
ATOM 737 C CA . ALA A 1 97 ? 9.204 12.013 4.667 1.00 82.00 97 ALA A CA 1
ATOM 738 C C . ALA A 1 97 ? 10.444 11.505 3.915 1.00 82.00 97 ALA A C 1
ATOM 740 O O . ALA A 1 97 ? 11.261 12.301 3.467 1.00 82.00 97 ALA A O 1
ATOM 741 N N . THR A 1 98 ? 10.568 10.188 3.723 1.00 78.06 98 THR A N 1
ATOM 742 C CA . THR A 1 98 ? 11.725 9.587 3.042 1.00 78.06 98 THR A CA 1
ATOM 743 C C . THR A 1 98 ? 11.778 9.842 1.537 1.00 78.06 98 THR A C 1
ATOM 745 O O . THR A 1 98 ? 12.842 9.692 0.945 1.00 78.06 98 THR A O 1
ATOM 748 N N . ARG A 1 99 ? 10.671 10.243 0.892 1.00 69.81 99 ARG A N 1
ATOM 749 C CA . ARG A 1 99 ? 10.626 10.391 -0.575 1.00 69.81 99 ARG A CA 1
ATOM 750 C C . ARG A 1 99 ? 11.667 11.365 -1.107 1.00 69.81 99 ARG A C 1
ATOM 752 O O . ARG A 1 99 ? 12.510 10.943 -1.882 1.00 69.81 99 ARG A O 1
ATOM 759 N N . GLY A 1 100 ? 11.639 12.614 -0.640 1.00 67.38 100 GLY A N 1
ATOM 760 C CA . GLY A 1 100 ? 12.570 13.650 -1.107 1.00 67.38 100 GLY A CA 1
ATOM 761 C C . GLY A 1 100 ? 14.005 13.466 -0.606 1.00 67.38 100 GLY A C 1
ATOM 762 O O . GLY A 1 100 ? 14.921 14.125 -1.088 1.00 67.38 100 GLY A O 1
ATOM 763 N N . VAL A 1 101 ? 14.209 12.571 0.365 1.00 76.50 101 VAL A N 1
ATOM 764 C CA . VAL A 1 101 ? 15.538 12.253 0.890 1.00 76.50 101 VAL A CA 1
ATOM 765 C C . VAL A 1 101 ? 16.285 11.321 -0.066 1.00 76.50 101 VAL A C 1
ATOM 767 O O . VAL A 1 101 ? 17.456 11.565 -0.338 1.00 76.50 101 VAL A O 1
ATOM 770 N N . VAL A 1 102 ? 15.623 10.289 -0.609 1.00 75.62 102 VAL A N 1
ATOM 771 C CA . VAL A 1 102 ? 16.265 9.300 -1.504 1.00 75.62 102 VAL A CA 1
ATOM 772 C C . VAL A 1 102 ? 16.861 9.938 -2.752 1.00 75.62 102 VAL A C 1
ATOM 774 O O . VAL A 1 102 ? 17.956 9.546 -3.154 1.00 75.62 102 VAL A O 1
ATOM 777 N N . ASP A 1 103 ? 16.183 10.936 -3.320 1.00 69.12 103 ASP A N 1
ATOM 778 C CA . ASP A 1 103 ? 16.617 11.619 -4.546 1.00 69.12 103 ASP A CA 1
ATOM 779 C C . ASP A 1 103 ? 18.002 12.262 -4.410 1.00 69.12 103 ASP A C 1
ATOM 781 O O . ASP A 1 103 ? 18.751 12.317 -5.381 1.00 69.12 103 ASP A O 1
ATOM 785 N N . ASN A 1 104 ? 18.368 12.680 -3.194 1.00 74.50 104 ASN A N 1
ATOM 786 C CA . ASN A 1 104 ? 19.639 13.343 -2.897 1.00 74.50 104 ASN A CA 1
ATOM 787 C C . ASN A 1 104 ? 20.609 12.468 -2.085 1.00 74.50 104 ASN A C 1
ATOM 789 O O . ASN A 1 104 ? 21.729 12.888 -1.804 1.00 74.50 104 ASN A O 1
ATOM 793 N N . TRP A 1 105 ? 20.189 11.270 -1.670 1.00 81.62 105 TRP A N 1
ATOM 794 C CA . TRP A 1 105 ? 21.009 10.372 -0.853 1.00 81.62 105 TRP A CA 1
ATOM 795 C C . TRP A 1 105 ? 22.072 9.652 -1.688 1.00 81.62 105 TRP A C 1
ATOM 797 O O . TRP A 1 105 ? 23.189 9.423 -1.229 1.00 81.62 105 TRP A O 1
ATOM 807 N N . TRP A 1 106 ? 21.716 9.263 -2.913 1.00 78.94 106 TRP A N 1
ATOM 808 C CA . TRP A 1 106 ? 22.453 8.280 -3.706 1.00 78.94 106 TRP A CA 1
ATOM 809 C C . TRP A 1 106 ? 23.215 8.873 -4.896 1.00 78.94 106 TRP A C 1
ATOM 811 O O . TRP A 1 106 ? 23.047 8.438 -6.036 1.00 78.94 106 TRP A O 1
ATOM 821 N N . GLY A 1 107 ? 24.087 9.839 -4.626 1.00 74.62 107 GLY A N 1
ATOM 822 C CA . GLY A 1 107 ? 24.906 10.461 -5.666 1.00 74.62 107 GLY A CA 1
ATOM 823 C C . GLY A 1 107 ? 24.130 11.492 -6.485 1.00 74.62 107 GLY A C 1
ATOM 824 O O . GLY A 1 107 ? 23.202 12.128 -5.983 1.00 74.62 107 GLY A O 1
ATOM 825 N N . SER A 1 108 ? 24.551 11.711 -7.730 1.00 83.44 108 SER A N 1
ATOM 826 C CA 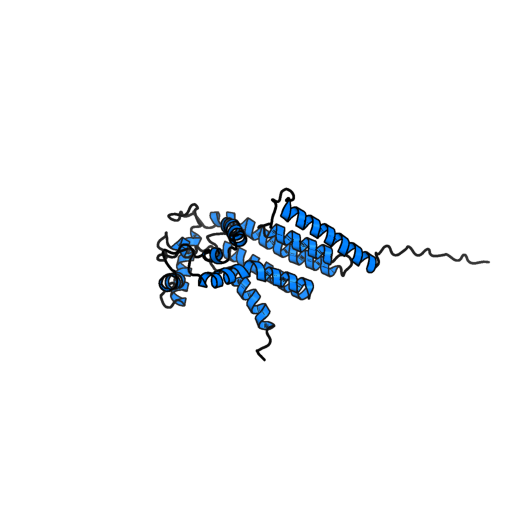. SER A 1 108 ? 23.989 12.772 -8.568 1.00 83.44 108 SER A CA 1
ATOM 827 C C . SER A 1 108 ? 22.704 12.319 -9.271 1.00 83.44 108 SER A C 1
ATOM 829 O O . SER A 1 108 ? 22.657 11.214 -9.810 1.00 83.44 108 SER A O 1
ATOM 831 N N . PRO A 1 109 ? 21.651 13.154 -9.322 1.00 86.38 109 PRO A N 1
ATOM 832 C CA . PRO A 1 109 ? 20.453 12.824 -10.083 1.00 86.38 109 PRO A CA 1
ATOM 833 C C . PRO A 1 109 ? 20.754 12.646 -11.580 1.00 86.38 109 PRO A C 1
ATOM 835 O O . PRO A 1 109 ? 21.500 13.424 -12.173 1.00 86.38 109 PRO A O 1
ATOM 838 N N . VAL A 1 110 ? 20.133 11.643 -12.199 1.00 89.00 110 VAL A N 1
ATOM 839 C CA . VAL A 1 110 ? 20.286 11.288 -13.616 1.00 89.00 110 VAL A CA 1
ATOM 840 C C . VAL A 1 110 ? 19.006 11.629 -14.376 1.00 89.00 110 VAL A C 1
ATOM 842 O O . VAL A 1 110 ? 17.903 11.296 -13.938 1.00 89.00 110 VAL A O 1
ATOM 845 N N . SER A 1 111 ? 19.146 12.278 -15.532 1.00 90.50 111 SER A N 1
ATOM 846 C CA . SER A 1 111 ? 18.030 12.562 -16.439 1.00 90.50 111 SER A CA 1
ATOM 847 C C . SER A 1 111 ? 17.664 11.329 -17.259 1.00 90.50 111 SER A C 1
ATOM 849 O O . SER A 1 111 ? 18.527 10.711 -17.881 1.00 90.50 111 SER A O 1
ATOM 851 N N . VAL A 1 112 ? 16.373 11.000 -17.312 1.00 90.19 112 VAL A N 1
ATOM 852 C CA . VAL A 1 112 ? 15.853 9.914 -18.152 1.00 90.19 112 VAL A CA 1
ATOM 853 C C . VAL A 1 112 ? 15.249 10.511 -19.429 1.00 90.19 112 VAL A C 1
ATOM 855 O O . VAL A 1 112 ? 14.415 11.416 -19.329 1.00 90.19 112 VAL A O 1
ATOM 858 N N . PRO A 1 113 ? 15.620 10.036 -20.635 1.00 92.00 113 PRO A N 1
ATOM 859 C CA . PRO A 1 113 ? 15.054 10.553 -21.879 1.00 92.00 113 PRO A CA 1
ATOM 860 C C . PRO A 1 113 ? 13.522 10.478 -21.902 1.00 92.00 113 PRO A C 1
ATOM 862 O O . PRO A 1 113 ? 12.934 9.429 -21.638 1.00 92.00 113 PRO A O 1
ATOM 865 N N . GLY A 1 114 ? 12.869 11.602 -22.214 1.00 86.00 114 GLY A N 1
ATOM 866 C CA . GLY A 1 114 ? 11.405 11.697 -22.271 1.00 86.00 114 GLY A CA 1
ATOM 867 C C . GLY A 1 114 ? 10.694 11.688 -20.911 1.00 86.00 114 GLY A C 1
ATOM 868 O O . GLY A 1 114 ? 9.466 11.617 -20.875 1.00 86.00 114 GLY A O 1
ATOM 869 N N . HIS A 1 115 ? 11.429 11.770 -19.799 1.00 85.25 115 HIS A N 1
ATOM 870 C CA . HIS A 1 115 ? 10.873 11.801 -18.450 1.00 85.25 115 HIS A CA 1
ATOM 871 C C . HIS A 1 115 ? 11.030 13.206 -17.824 1.00 85.25 115 HIS A C 1
ATOM 873 O O . HIS A 1 115 ? 12.112 13.785 -17.914 1.00 85.25 115 HIS A O 1
ATOM 879 N N . PRO A 1 116 ? 9.986 13.790 -17.198 1.00 85.06 116 PRO A N 1
ATOM 880 C CA . PRO A 1 116 ? 10.015 15.173 -16.704 1.00 85.06 116 PRO A CA 1
ATOM 881 C C . PRO A 1 116 ? 10.877 15.410 -15.456 1.00 85.06 116 PRO A C 1
ATOM 883 O O . PRO A 1 116 ? 11.026 16.555 -15.037 1.00 85.06 116 PRO A O 1
ATOM 886 N N . SER A 1 117 ? 11.397 14.365 -14.814 1.00 84.00 117 SER A N 1
ATOM 887 C CA . SER A 1 117 ? 12.146 14.474 -13.559 1.00 84.00 117 SER A CA 1
ATOM 888 C C . SER A 1 117 ? 13.443 13.675 -13.617 1.00 84.00 117 SER A C 1
ATOM 890 O O . SER A 1 117 ? 13.616 12.798 -14.462 1.00 84.00 117 SER A O 1
ATOM 892 N N . THR A 1 118 ? 14.383 14.002 -12.737 1.00 86.88 118 THR A N 1
ATOM 893 C CA . THR A 1 118 ? 15.593 13.201 -12.546 1.00 86.88 118 THR A CA 1
ATOM 894 C C . THR A 1 118 ? 15.327 12.076 -11.553 1.00 86.88 118 THR A C 1
ATOM 896 O O . THR A 1 118 ? 14.386 12.132 -10.761 1.00 86.88 118 THR A O 1
ATOM 899 N N . ILE A 1 119 ? 16.159 11.039 -11.603 1.00 87.88 119 ILE A N 1
ATOM 900 C CA . ILE A 1 119 ? 16.115 9.910 -10.671 1.00 87.88 119 ILE A CA 1
ATOM 901 C C . ILE A 1 119 ? 17.476 9.703 -10.002 1.00 87.88 119 ILE A C 1
ATOM 903 O O . ILE A 1 119 ? 18.490 10.050 -10.606 1.00 87.88 119 ILE A O 1
ATOM 907 N N . PRO A 1 120 ? 17.545 9.108 -8.798 1.00 88.62 120 PRO A N 1
ATOM 908 C CA . PRO A 1 120 ? 18.830 8.804 -8.175 1.00 88.62 120 PRO A CA 1
ATOM 909 C C . PRO 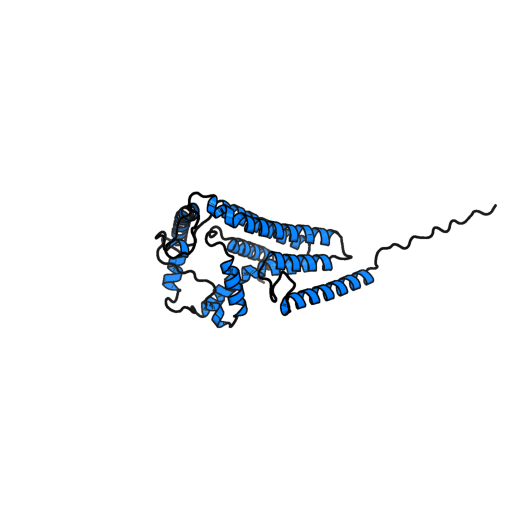A 1 120 ? 19.667 7.865 -9.054 1.00 88.62 120 PRO A C 1
ATOM 911 O O . PRO A 1 120 ? 19.136 6.858 -9.535 1.00 88.62 120 PRO A O 1
ATOM 914 N N . GLU A 1 121 ? 20.969 8.131 -9.202 1.00 89.00 121 GLU A N 1
ATOM 915 C CA . GLU A 1 121 ? 21.912 7.292 -9.963 1.00 89.00 121 GLU A CA 1
ATOM 916 C C . GLU A 1 121 ? 21.859 5.823 -9.526 1.00 89.00 121 GLU A C 1
ATOM 918 O O . GLU A 1 121 ? 21.783 4.909 -10.353 1.00 89.00 121 GLU A O 1
ATOM 923 N N . GLN A 1 122 ? 21.780 5.582 -8.216 1.00 91.12 122 GLN A N 1
ATOM 924 C CA . GLN A 1 122 ? 21.665 4.231 -7.668 1.00 91.12 122 GLN A CA 1
ATOM 925 C C . GLN A 1 122 ? 20.425 3.477 -8.174 1.00 91.12 122 GLN A C 1
ATOM 927 O O . GLN A 1 122 ? 20.470 2.254 -8.280 1.00 91.12 122 GLN A O 1
ATOM 932 N N . SER A 1 123 ? 19.347 4.169 -8.565 1.00 91.31 123 SER A N 1
ATOM 933 C CA . SER A 1 123 ? 18.158 3.539 -9.163 1.00 91.31 123 SER A CA 1
ATOM 934 C C . SER A 1 123 ? 18.467 2.872 -10.501 1.00 91.31 123 SER A C 1
ATOM 936 O O . SER A 1 123 ? 17.902 1.820 -10.809 1.00 91.31 123 SER A O 1
ATOM 938 N N . VAL A 1 124 ? 19.368 3.473 -11.282 1.00 91.62 124 VAL A N 1
ATOM 939 C CA . VAL A 1 124 ? 19.854 2.964 -12.572 1.00 91.62 124 VAL A CA 1
ATOM 940 C C . VAL A 1 124 ? 20.785 1.780 -12.333 1.00 91.62 124 VAL A C 1
ATOM 942 O O . VAL A 1 124 ? 20.606 0.717 -12.930 1.00 91.62 124 VAL A O 1
ATOM 945 N N . THR A 1 125 ? 21.744 1.933 -11.416 1.00 92.19 125 THR A N 1
ATOM 946 C CA . THR A 1 125 ? 22.671 0.862 -11.021 1.00 92.19 125 THR A CA 1
ATOM 947 C C . THR A 1 125 ? 21.916 -0.359 -10.514 1.00 92.19 125 THR A C 1
ATOM 949 O O . THR A 1 125 ? 22.195 -1.481 -10.942 1.00 92.19 125 THR A O 1
ATOM 952 N N . ASN A 1 126 ? 20.901 -0.149 -9.673 1.00 93.69 126 ASN A N 1
ATOM 953 C CA . ASN A 1 126 ? 20.113 -1.241 -9.130 1.00 93.69 126 ASN A CA 1
ATOM 954 C C . ASN A 1 126 ? 19.236 -1.925 -10.177 1.00 93.69 126 ASN A C 1
ATOM 956 O O . ASN A 1 126 ? 19.145 -3.153 -10.204 1.00 93.69 126 ASN A O 1
ATOM 960 N N . ALA A 1 127 ? 18.664 -1.155 -11.106 1.00 94.19 127 ALA A N 1
ATOM 961 C CA . ALA A 1 127 ? 17.897 -1.720 -12.207 1.00 94.19 127 ALA A CA 1
ATOM 962 C C . ALA A 1 127 ? 18.720 -2.718 -13.039 1.00 94.19 127 ALA A C 1
ATOM 964 O O . ALA A 1 127 ? 18.178 -3.737 -13.456 1.00 94.19 127 ALA A O 1
ATOM 965 N N . ARG A 1 128 ? 20.029 -2.492 -13.240 1.00 93.75 128 ARG A N 1
ATOM 966 C CA . ARG A 1 128 ? 20.885 -3.401 -14.031 1.00 93.75 128 ARG A CA 1
ATOM 967 C C . ARG A 1 128 ? 20.925 -4.815 -13.457 1.00 93.75 128 ARG A C 1
ATOM 969 O O . ARG A 1 128 ? 20.718 -5.773 -14.199 1.00 93.75 128 ARG A O 1
ATOM 976 N N . TRP A 1 129 ? 21.179 -4.963 -12.156 1.00 93.50 129 TRP A N 1
ATOM 977 C CA . TRP A 1 129 ? 21.242 -6.296 -11.553 1.00 93.50 129 TRP A CA 1
ATOM 978 C C . TRP A 1 129 ? 19.849 -6.911 -11.373 1.00 93.50 129 TRP A C 1
ATOM 980 O O . TRP A 1 129 ? 19.710 -8.118 -11.557 1.00 93.50 129 TRP A O 1
ATOM 990 N N . VAL A 1 130 ? 18.804 -6.107 -11.129 1.00 93.88 130 VAL A N 1
ATOM 991 C CA . VAL A 1 130 ? 17.410 -6.591 -11.118 1.00 93.88 130 VAL A CA 1
ATOM 992 C C . VAL A 1 130 ? 17.012 -7.141 -12.491 1.00 93.88 130 VAL A C 1
ATOM 994 O O . VAL A 1 130 ? 16.468 -8.237 -12.572 1.00 93.88 130 VAL A O 1
ATOM 997 N N . ILE A 1 131 ? 17.362 -6.457 -13.586 1.00 93.62 131 ILE A N 1
ATOM 998 C CA . ILE A 1 131 ? 17.133 -6.937 -14.960 1.00 93.62 131 ILE A CA 1
ATOM 999 C C . ILE A 1 131 ? 17.887 -8.249 -15.225 1.00 93.62 131 ILE A C 1
ATOM 1001 O O . ILE A 1 131 ? 17.374 -9.127 -15.922 1.00 93.62 131 ILE A O 1
ATOM 1005 N N . SER A 1 132 ? 19.097 -8.407 -14.684 1.00 94.62 132 SER A N 1
ATOM 1006 C CA . SER A 1 132 ? 19.839 -9.669 -14.783 1.00 94.62 132 SER A CA 1
ATOM 1007 C C . SER A 1 132 ? 19.120 -10.808 -14.058 1.00 94.62 132 SER A C 1
ATOM 1009 O O . SER A 1 132 ? 18.979 -11.886 -14.631 1.00 94.62 132 SER A O 1
ATOM 1011 N N . ILE A 1 133 ? 18.603 -10.566 -12.848 1.00 94.25 133 ILE A N 1
ATOM 1012 C CA . ILE A 1 133 ? 17.779 -11.541 -12.113 1.00 94.25 133 ILE A CA 1
ATOM 1013 C C . ILE A 1 133 ? 16.515 -11.883 -12.908 1.00 94.25 133 ILE A C 1
ATOM 1015 O O . ILE A 1 133 ? 16.204 -13.059 -13.084 1.00 94.25 133 ILE A O 1
ATOM 1019 N N . ASP A 1 134 ? 15.828 -10.877 -13.449 1.00 93.88 134 ASP A N 1
ATOM 1020 C CA . ASP A 1 134 ? 14.648 -11.060 -14.295 1.00 93.88 134 ASP A CA 1
ATOM 1021 C C . ASP A 1 134 ? 14.946 -11.976 -15.485 1.00 93.88 134 ASP A C 1
ATOM 1023 O O . ASP A 1 134 ? 14.150 -12.860 -15.791 1.00 93.88 134 ASP A O 1
ATOM 1027 N N . ARG A 1 135 ? 16.099 -11.802 -16.146 1.00 95.00 135 ARG A N 1
ATOM 1028 C CA . ARG A 1 135 ? 16.522 -12.672 -17.253 1.00 95.00 135 ARG A CA 1
ATOM 1029 C C . ARG A 1 135 ? 16.788 -14.098 -16.793 1.00 95.00 135 ARG A C 1
ATOM 1031 O O . ARG A 1 135 ? 16.440 -15.018 -17.521 1.00 95.00 135 ARG A O 1
ATOM 1038 N N . VAL A 1 136 ? 17.369 -14.301 -15.612 1.00 96.19 136 VAL A N 1
ATOM 1039 C CA . VAL A 1 136 ? 17.557 -15.651 -15.053 1.00 96.19 136 VAL A CA 1
ATOM 1040 C C . VAL A 1 136 ? 16.200 -16.316 -14.806 1.00 96.19 136 VAL A C 1
ATOM 1042 O O . VAL A 1 136 ? 15.979 -17.432 -15.270 1.00 96.19 136 VAL A O 1
ATOM 1045 N N . ILE A 1 137 ? 15.268 -15.613 -14.154 1.00 93.69 137 ILE A N 1
ATOM 1046 C CA . ILE A 1 137 ? 13.910 -16.111 -13.874 1.00 93.69 137 ILE A CA 1
ATOM 1047 C C . ILE A 1 137 ? 13.134 -16.370 -15.173 1.00 93.69 137 ILE A C 1
ATOM 1049 O O . ILE A 1 137 ? 12.406 -17.352 -15.283 1.00 93.69 137 ILE A O 1
ATOM 1053 N N . GLY A 1 138 ? 13.292 -15.500 -16.170 1.00 95.12 138 GLY A N 1
ATOM 1054 C CA . GLY A 1 138 ? 12.653 -15.610 -17.478 1.00 95.12 138 GLY A CA 1
ATOM 1055 C C . GLY A 1 138 ? 13.399 -16.494 -18.480 1.00 95.12 138 GLY A C 1
ATOM 1056 O O . GLY A 1 138 ? 13.151 -16.367 -19.681 1.00 95.12 138 GLY A O 1
ATOM 1057 N N . PHE A 1 139 ? 14.319 -17.356 -18.030 1.00 95.62 139 PHE A N 1
ATOM 1058 C CA . PHE A 1 139 ? 15.072 -18.293 -18.879 1.00 95.62 139 PHE A CA 1
ATOM 1059 C C . PHE A 1 139 ? 15.763 -17.607 -20.072 1.00 95.62 139 PHE A C 1
ATOM 1061 O O . PHE A 1 139 ? 15.591 -17.975 -21.232 1.00 95.62 139 PHE A O 1
ATOM 1068 N N . GLY A 1 140 ? 16.508 -16.543 -19.784 1.00 93.31 140 GLY A N 1
ATOM 1069 C CA . GLY A 1 140 ? 17.193 -15.686 -20.753 1.00 93.31 140 GLY A CA 1
ATOM 1070 C C . GLY A 1 140 ? 16.358 -14.504 -21.261 1.00 93.31 140 GLY A C 1
ATOM 1071 O O . GLY A 1 140 ? 16.919 -13.564 -21.822 1.00 93.31 140 GLY A O 1
ATOM 1072 N N . ASN A 1 141 ? 15.041 -14.489 -21.037 1.00 93.50 141 ASN A N 1
ATOM 1073 C CA . ASN A 1 141 ? 14.160 -13.395 -21.454 1.00 93.50 141 ASN A CA 1
ATOM 1074 C C . ASN A 1 141 ? 13.852 -12.444 -20.297 1.00 93.50 141 ASN A C 1
ATOM 1076 O O . ASN A 1 141 ? 13.653 -12.879 -19.170 1.00 93.50 141 ASN A O 1
ATOM 1080 N N . ASN A 1 142 ? 13.703 -11.145 -20.574 1.00 93.56 142 ASN A N 1
ATOM 1081 C CA . ASN A 1 142 ? 13.067 -10.253 -19.605 1.00 93.56 142 ASN A CA 1
ATOM 1082 C C . ASN A 1 142 ? 11.543 -10.532 -19.576 1.00 93.56 142 ASN A C 1
ATOM 1084 O O . ASN A 1 142 ? 10.899 -10.386 -20.623 1.00 93.56 142 ASN A O 1
ATOM 1088 N N . PRO A 1 143 ? 10.940 -10.895 -18.426 1.00 93.06 143 PRO A N 1
ATOM 1089 C CA . PRO A 1 143 ? 9.532 -11.289 -18.359 1.00 93.06 143 PRO A CA 1
ATOM 1090 C C . PRO A 1 143 ? 8.567 -10.182 -18.786 1.00 93.06 143 PRO A C 1
ATOM 1092 O O . PRO A 1 143 ? 7.598 -10.454 -19.490 1.00 93.06 143 PRO A O 1
ATOM 1095 N N . SER A 1 144 ? 8.850 -8.924 -18.430 1.00 90.88 144 SER A N 1
ATOM 1096 C CA . SER A 1 144 ? 7.995 -7.787 -18.804 1.00 90.88 144 SER A CA 1
ATOM 1097 C C . SER A 1 144 ? 7.967 -7.588 -20.320 1.00 90.88 144 SER A C 1
ATOM 1099 O O . SER A 1 144 ? 6.898 -7.423 -20.907 1.00 90.88 144 SER A O 1
ATOM 1101 N N . GLN A 1 145 ? 9.129 -7.670 -20.972 1.00 92.12 145 GLN A N 1
ATOM 1102 C CA . GLN A 1 145 ? 9.220 -7.614 -22.432 1.00 92.12 145 GLN A CA 1
ATOM 1103 C C . GLN A 1 145 ? 8.573 -8.816 -23.104 1.00 92.12 145 GLN A C 1
ATOM 1105 O O . GLN A 1 145 ? 7.918 -8.674 -24.132 1.00 92.12 145 GLN A O 1
ATOM 1110 N N . TRP A 1 146 ? 8.794 -10.016 -22.565 1.00 93.44 146 TRP A N 1
ATOM 1111 C CA . TRP A 1 146 ? 8.198 -11.229 -23.104 1.00 93.44 146 TRP A CA 1
ATOM 1112 C C . TRP A 1 146 ? 6.672 -11.135 -23.052 1.00 93.44 146 TRP A C 1
ATOM 1114 O O . TRP A 1 146 ? 6.030 -11.280 -24.087 1.00 93.44 146 TRP A O 1
ATOM 1124 N N . LEU A 1 147 ? 6.099 -10.772 -21.902 1.00 91.69 147 LEU A N 1
ATOM 1125 C CA . LEU A 1 147 ? 4.656 -10.593 -21.751 1.00 91.69 147 LEU A CA 1
ATOM 1126 C C . LEU A 1 147 ? 4.117 -9.533 -22.710 1.00 91.69 147 LEU A C 1
ATOM 1128 O O . LEU A 1 147 ? 3.098 -9.768 -23.351 1.00 91.69 147 LEU A O 1
ATOM 1132 N N . GLN A 1 148 ? 4.800 -8.394 -22.864 1.00 90.75 148 GLN A N 1
ATOM 1133 C CA . GLN A 1 148 ? 4.322 -7.375 -23.796 1.00 90.75 148 GLN A CA 1
ATOM 1134 C C . GLN A 1 148 ? 4.422 -7.817 -25.257 1.00 90.75 148 GLN A C 1
ATOM 1136 O O . GLN A 1 148 ? 3.469 -7.639 -26.003 1.00 90.75 148 GLN A O 1
ATOM 1141 N N . ARG A 1 149 ? 5.501 -8.483 -25.671 1.00 90.81 149 ARG A N 1
ATOM 1142 C CA . ARG A 1 149 ? 5.611 -8.993 -27.048 1.00 90.81 149 ARG A CA 1
ATOM 1143 C C . ARG A 1 149 ? 4.507 -9.989 -27.418 1.00 90.81 149 ARG A C 1
ATOM 1145 O O . ARG A 1 149 ? 4.126 -10.032 -28.580 1.00 90.81 149 ARG A O 1
ATOM 1152 N N . HIS A 1 150 ? 4.006 -10.768 -26.458 1.00 90.75 150 HIS A N 1
ATOM 1153 C CA . HIS A 1 150 ? 3.027 -11.827 -26.729 1.00 90.75 150 HIS A CA 1
ATOM 1154 C C . HIS A 1 150 ? 1.579 -11.438 -26.408 1.00 90.75 150 HIS A C 1
ATOM 1156 O O . HIS A 1 150 ? 0.662 -11.954 -27.039 1.00 90.75 150 HIS A O 1
ATOM 1162 N N . LEU A 1 151 ? 1.353 -10.563 -25.423 1.00 89.12 151 LEU A N 1
ATOM 1163 C CA . LEU A 1 151 ? 0.014 -10.267 -24.896 1.00 89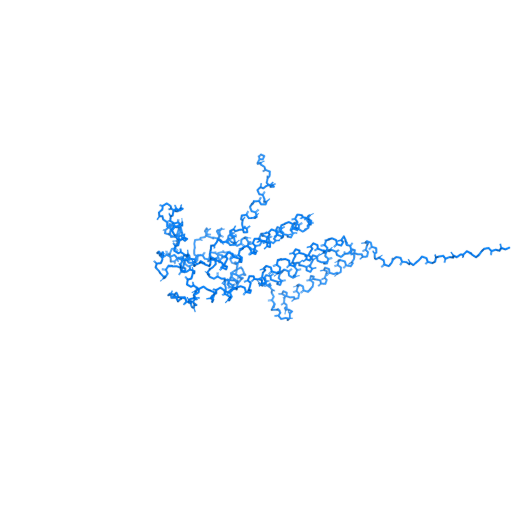.12 151 LEU A CA 1
ATOM 1164 C C . LEU A 1 151 ? -0.382 -8.793 -25.026 1.00 89.12 151 LEU A C 1
ATOM 1166 O O . LEU A 1 151 ? -1.566 -8.473 -24.921 1.00 89.12 151 LEU A O 1
ATOM 1170 N N . TYR A 1 152 ? 0.572 -7.879 -25.225 1.00 86.12 152 TYR A N 1
ATOM 1171 C CA . TYR A 1 152 ? 0.261 -6.456 -25.309 1.00 86.12 152 TYR A CA 1
ATOM 1172 C C . TYR A 1 152 ? -0.198 -6.090 -26.717 1.00 86.12 152 TYR A C 1
ATOM 1174 O O . TYR A 1 152 ? 0.568 -6.138 -27.676 1.00 86.12 152 TYR A O 1
ATOM 1182 N N . LEU A 1 153 ? -1.455 -5.663 -26.826 1.00 81.50 153 LEU A N 1
ATOM 1183 C CA . LEU A 1 153 ? -2.016 -5.132 -28.066 1.00 81.50 153 LEU A CA 1
ATOM 1184 C C . LEU A 1 153 ? -1.482 -3.710 -28.309 1.00 81.50 153 LEU A C 1
ATOM 1186 O O . LEU A 1 153 ? -2.081 -2.726 -27.862 1.00 81.50 153 LEU A O 1
ATOM 1190 N N . SER A 1 154 ? -0.330 -3.605 -28.977 1.00 68.19 154 SER A N 1
ATOM 1191 C CA . SER A 1 154 ? 0.243 -2.325 -29.404 1.00 68.19 154 SER A CA 1
ATOM 1192 C C . SER A 1 154 ? -0.725 -1.596 -30.350 1.00 68.19 154 SER A C 1
ATOM 1194 O O . SER A 1 154 ? -1.349 -2.204 -31.214 1.00 68.19 154 SER A O 1
ATOM 1196 N N . GLY A 1 155 ? -0.918 -0.289 -30.139 1.00 68.06 155 GLY A N 1
ATOM 1197 C CA . GLY A 1 155 ? -1.864 0.537 -30.908 1.00 68.06 155 GLY A CA 1
ATOM 1198 C C . GLY A 1 155 ? -3.296 0.591 -30.359 1.00 68.06 155 GLY A C 1
ATOM 1199 O O . GLY A 1 155 ? -4.074 1.442 -30.779 1.00 68.06 155 GLY A O 1
ATOM 1200 N N . ASN A 1 156 ? -3.650 -0.245 -29.377 1.00 75.75 156 ASN A N 1
ATOM 1201 C CA . ASN A 1 156 ? -4.913 -0.119 -28.655 1.00 75.75 156 ASN A CA 1
ATOM 1202 C C . ASN A 1 156 ? -4.690 0.580 -27.305 1.00 75.75 156 ASN A C 1
ATOM 1204 O O . ASN A 1 156 ? -4.375 -0.061 -26.299 1.00 75.75 156 ASN A O 1
ATOM 1208 N N . GLU A 1 157 ? -4.888 1.900 -27.267 1.00 74.19 157 GLU A N 1
ATOM 1209 C CA . GLU A 1 157 ? -4.747 2.708 -26.042 1.00 74.19 157 GLU A CA 1
ATOM 1210 C C . GLU A 1 157 ? -5.669 2.235 -24.908 1.00 74.19 157 GLU A C 1
ATOM 1212 O O . GLU A 1 157 ? -5.326 2.329 -23.729 1.00 74.19 157 GLU A O 1
ATOM 1217 N N . ARG A 1 158 ? -6.815 1.650 -25.268 1.00 74.56 158 ARG A N 1
ATOM 1218 C CA . ARG A 1 158 ? -7.805 1.085 -24.346 1.00 74.56 158 ARG A CA 1
ATOM 1219 C C . ARG A 1 158 ? -7.378 -0.274 -23.770 1.00 74.56 158 ARG A C 1
ATOM 1221 O O . ARG A 1 158 ? -7.927 -0.711 -22.761 1.00 74.56 158 ARG A O 1
ATOM 1228 N N . GLY A 1 159 ? -6.385 -0.934 -24.364 1.00 81.38 159 GLY A N 1
ATOM 1229 C CA . GLY A 1 159 ? -5.971 -2.287 -23.995 1.00 81.38 159 GLY A CA 1
ATOM 1230 C C . GLY A 1 159 ? -7.023 -3.350 -24.320 1.00 81.38 159 GLY A C 1
ATOM 1231 O O . GLY A 1 159 ? -8.138 -3.058 -24.772 1.00 81.38 159 GLY A O 1
ATOM 1232 N N . ALA A 1 160 ? -6.672 -4.616 -24.104 1.00 86.00 160 ALA A N 1
ATOM 1233 C CA . ALA A 1 160 ? -7.609 -5.717 -24.287 1.00 86.00 160 ALA A CA 1
ATOM 1234 C C . ALA A 1 160 ? -8.677 -5.741 -23.178 1.00 86.00 160 ALA A C 1
ATOM 1236 O O . ALA A 1 160 ? -8.413 -5.376 -22.034 1.00 86.00 160 ALA A O 1
ATOM 1237 N N . ARG A 1 161 ? -9.887 -6.233 -23.477 1.00 87.44 161 ARG A N 1
ATOM 1238 C CA . ARG A 1 161 ? -10.968 -6.331 -22.473 1.00 87.44 161 ARG A CA 1
ATOM 1239 C C . ARG A 1 161 ? -10.605 -7.233 -21.290 1.00 87.44 161 ARG A C 1
ATOM 1241 O O . ARG A 1 161 ? -11.017 -6.962 -20.169 1.00 87.44 161 ARG A O 1
ATOM 1248 N N . TRP A 1 162 ? -9.814 -8.281 -21.517 1.00 87.25 162 TRP A N 1
ATOM 1249 C CA . TRP A 1 162 ? -9.378 -9.185 -20.450 1.00 87.25 162 TRP A CA 1
ATOM 1250 C C . TRP A 1 162 ? -8.413 -8.512 -19.462 1.00 87.25 162 TRP A C 1
ATOM 1252 O O . TRP A 1 162 ? -8.373 -8.905 -18.297 1.00 87.25 162 TRP A O 1
ATOM 1262 N N . GLU A 1 163 ? -7.710 -7.443 -19.867 1.00 88.19 163 GLU A N 1
ATOM 1263 C CA . GLU A 1 163 ? -6.844 -6.665 -18.969 1.00 88.19 163 GLU A CA 1
ATOM 1264 C C . GLU A 1 163 ? -7.645 -5.987 -17.847 1.00 88.19 163 GLU A C 1
ATOM 1266 O O . GLU A 1 163 ? -7.068 -5.485 -16.885 1.00 88.19 163 GLU A O 1
ATOM 1271 N N . VAL A 1 164 ? -8.980 -5.932 -17.939 1.00 88.56 164 VAL A N 1
ATOM 1272 C CA . VAL A 1 164 ? -9.834 -5.488 -16.829 1.00 88.56 164 VAL A CA 1
ATOM 1273 C C . VAL A 1 164 ? -9.621 -6.376 -15.607 1.00 88.56 164 VAL A C 1
ATOM 1275 O O . VAL A 1 164 ? -9.510 -5.867 -14.496 1.00 88.56 164 VAL A O 1
ATOM 1278 N N . VAL A 1 165 ? -9.502 -7.693 -15.794 1.00 90.56 165 VAL A N 1
ATOM 1279 C CA . VAL A 1 165 ? -9.309 -8.640 -14.687 1.00 90.56 165 VAL A CA 1
ATOM 1280 C C . VAL A 1 165 ? -7.958 -8.405 -14.015 1.00 90.56 165 VAL A C 1
ATOM 1282 O O . VAL A 1 165 ? -7.882 -8.343 -12.787 1.00 90.56 165 VAL A O 1
ATOM 1285 N N . THR A 1 166 ? -6.898 -8.197 -14.799 1.00 88.62 166 THR A N 1
ATOM 1286 C CA . THR A 1 166 ? -5.560 -7.911 -14.265 1.00 88.62 166 THR A CA 1
ATOM 1287 C C . THR A 1 166 ? -5.517 -6.552 -13.574 1.00 88.62 166 THR A C 1
ATOM 1289 O O . THR A 1 166 ? -4.937 -6.440 -12.498 1.00 88.62 166 THR A O 1
ATOM 1292 N N . ALA A 1 167 ? -6.185 -5.537 -14.132 1.00 86.88 167 ALA A N 1
ATOM 1293 C CA . ALA A 1 167 ? -6.282 -4.215 -13.522 1.00 86.88 167 ALA A CA 1
ATOM 1294 C C . ALA A 1 167 ? -7.070 -4.247 -12.205 1.00 86.88 167 ALA A C 1
ATOM 1296 O O . ALA A 1 167 ? -6.618 -3.674 -11.221 1.00 86.88 167 ALA A O 1
ATOM 1297 N N . LEU A 1 168 ? -8.207 -4.947 -12.142 1.00 87.69 168 LEU A N 1
ATOM 1298 C CA . LEU A 1 168 ? -8.972 -5.116 -10.902 1.00 87.69 168 LEU A CA 1
ATOM 1299 C C . LEU A 1 168 ? -8.193 -5.911 -9.853 1.00 87.69 168 LEU A C 1
ATOM 1301 O O . LEU A 1 168 ? -8.186 -5.534 -8.682 1.00 87.69 168 LEU A O 1
ATOM 1305 N N . THR A 1 169 ? -7.491 -6.967 -10.270 1.00 90.38 169 THR A N 1
ATOM 1306 C CA . THR A 1 169 ? -6.604 -7.734 -9.383 1.00 90.38 169 THR A CA 1
ATOM 1307 C C . THR A 1 169 ? -5.523 -6.830 -8.804 1.00 90.38 169 THR A C 1
ATOM 1309 O O . THR A 1 169 ? -5.364 -6.768 -7.587 1.00 90.38 169 THR A O 1
ATOM 1312 N N . TYR A 1 170 ? -4.851 -6.055 -9.657 1.00 86.06 170 TYR A N 1
ATOM 1313 C CA . TYR A 1 170 ? -3.868 -5.064 -9.237 1.00 86.06 170 TYR A CA 1
ATOM 1314 C C . TYR A 1 170 ? -4.487 -3.965 -8.365 1.00 86.06 170 TYR A C 1
ATOM 1316 O O . TYR A 1 170 ? -3.837 -3.440 -7.479 1.00 86.06 170 TYR A O 1
ATOM 1324 N N . MET A 1 171 ? -5.751 -3.597 -8.556 1.00 84.31 171 MET A N 1
ATOM 1325 C CA . MET A 1 171 ? -6.381 -2.584 -7.706 1.00 84.31 171 MET A CA 1
ATOM 1326 C C . MET A 1 171 ? -6.807 -3.128 -6.343 1.00 84.31 171 MET A C 1
ATOM 1328 O O . MET A 1 171 ? -6.907 -2.370 -5.379 1.00 84.31 171 MET A O 1
ATOM 1332 N N . SER A 1 172 ? -7.023 -4.438 -6.233 1.00 87.25 172 SER A N 1
ATOM 1333 C CA . SER A 1 172 ? -7.531 -5.067 -5.017 1.00 87.25 172 SER A CA 1
ATOM 1334 C C . SER A 1 172 ? -6.606 -4.884 -3.812 1.00 87.25 172 SER A C 1
ATOM 1336 O O . SER A 1 172 ? -7.108 -4.670 -2.706 1.00 87.25 172 SER A O 1
ATOM 1338 N N . HIS A 1 173 ? -5.276 -4.878 -3.993 1.00 85.31 173 HIS A N 1
ATOM 1339 C CA . HIS A 1 173 ? -4.349 -4.764 -2.858 1.00 85.31 173 HIS A CA 1
ATOM 1340 C C . HIS A 1 173 ? -4.469 -3.419 -2.140 1.00 85.31 173 HIS A C 1
ATOM 1342 O O . HIS A 1 173 ? -4.167 -3.349 -0.951 1.00 85.31 173 HIS A O 1
ATOM 1348 N N . PHE A 1 174 ? -4.956 -2.372 -2.818 1.00 80.75 174 PHE A N 1
ATOM 1349 C CA . PHE A 1 174 ? -5.182 -1.061 -2.208 1.00 80.75 174 PHE A CA 1
ATOM 1350 C C . PHE A 1 174 ? -6.338 -1.059 -1.211 1.00 80.75 174 PHE A C 1
ATOM 1352 O O . PHE A 1 174 ? -6.389 -0.182 -0.358 1.00 80.75 174 PHE A O 1
ATOM 1359 N N . PHE A 1 175 ? -7.262 -2.018 -1.298 1.00 83.12 175 PHE A N 1
ATOM 1360 C CA . PHE A 1 175 ? -8.445 -2.062 -0.438 1.00 83.12 175 PHE A CA 1
ATOM 1361 C C . PHE A 1 175 ? -8.440 -3.280 0.474 1.00 83.12 175 PHE A C 1
ATOM 1363 O O . PHE A 1 175 ? -8.794 -3.167 1.647 1.00 83.12 175 PHE A O 1
ATOM 1370 N N . VAL A 1 176 ? -8.013 -4.441 -0.030 1.00 90.62 176 VAL A N 1
ATOM 1371 C CA . VAL A 1 176 ? -8.152 -5.716 0.679 1.00 90.62 176 VAL A CA 1
ATOM 1372 C C . VAL A 1 176 ? -7.409 -5.700 2.016 1.00 90.62 176 VAL A C 1
ATOM 1374 O O . VAL A 1 176 ? -7.938 -6.193 3.007 1.00 90.62 176 VAL A O 1
ATOM 1377 N N . VAL A 1 177 ? -6.240 -5.050 2.093 1.00 89.81 177 VAL A N 1
ATOM 1378 C CA . VAL A 1 177 ? -5.466 -4.945 3.342 1.00 89.81 177 VAL A CA 1
ATOM 1379 C C . VAL A 1 177 ? -6.227 -4.203 4.443 1.00 89.81 177 VAL A C 1
ATOM 1381 O O . VAL A 1 177 ? -6.180 -4.596 5.612 1.00 89.81 177 VAL A O 1
ATOM 1384 N N . TYR A 1 178 ? -6.973 -3.164 4.063 1.00 85.31 178 TYR A N 1
ATOM 1385 C CA . TYR A 1 178 ? -7.785 -2.367 4.977 1.00 85.31 178 TYR A CA 1
ATOM 1386 C C . TYR A 1 178 ? -9.112 -3.053 5.287 1.00 85.31 178 TYR A C 1
ATOM 1388 O O . TYR A 1 178 ? -9.540 -3.037 6.436 1.00 85.31 178 TYR A O 1
ATOM 1396 N N . VAL A 1 179 ? -9.736 -3.715 4.309 1.00 89.25 179 VAL A N 1
ATOM 1397 C CA . VAL A 1 179 ? -10.949 -4.514 4.533 1.00 89.25 179 VAL A CA 1
ATOM 1398 C C . VAL A 1 179 ? -10.673 -5.625 5.542 1.00 89.25 179 VAL A C 1
ATOM 1400 O O . VAL A 1 179 ? -11.433 -5.772 6.497 1.00 89.25 179 VAL A O 1
ATOM 1403 N N . VAL A 1 180 ? -9.561 -6.356 5.400 1.00 92.25 180 VAL A N 1
ATOM 1404 C CA . VAL A 1 180 ? -9.149 -7.366 6.387 1.00 92.25 180 VAL A CA 1
ATOM 1405 C C . VAL A 1 180 ? -8.937 -6.716 7.750 1.00 92.25 180 VAL A C 1
ATOM 1407 O O . VAL A 1 180 ? -9.479 -7.210 8.733 1.00 92.25 180 VAL A O 1
ATOM 1410 N N . ALA A 1 181 ? -8.250 -5.571 7.829 1.00 90.19 181 ALA A N 1
ATOM 1411 C CA . ALA A 1 181 ? -8.106 -4.850 9.093 1.00 90.19 181 ALA A CA 1
ATOM 1412 C C . ALA A 1 181 ? -9.473 -4.488 9.711 1.00 90.19 181 ALA A C 1
ATOM 1414 O O . ALA A 1 181 ? -9.692 -4.716 10.892 1.00 90.19 181 ALA A O 1
ATOM 1415 N N . ILE A 1 182 ? -10.440 -3.989 8.942 1.00 87.19 182 ILE A N 1
ATOM 1416 C CA . ILE A 1 182 ? -11.773 -3.641 9.459 1.00 87.19 182 ILE A CA 1
ATOM 1417 C C . ILE A 1 182 ? -12.522 -4.887 9.947 1.00 87.19 182 ILE A C 1
ATOM 1419 O O . ILE A 1 182 ? -13.087 -4.881 11.039 1.00 87.19 182 ILE A O 1
ATOM 1423 N N . VAL A 1 183 ? -12.507 -5.974 9.174 1.00 91.19 183 VAL A N 1
ATOM 1424 C CA . VAL A 1 183 ? -13.151 -7.239 9.559 1.00 91.19 183 VAL A CA 1
ATOM 1425 C C . VAL A 1 183 ? -12.532 -7.789 10.841 1.00 91.19 183 VAL A C 1
ATOM 1427 O O . VAL A 1 183 ? -13.258 -8.172 11.759 1.00 91.19 183 VAL A O 1
ATOM 1430 N N . GLN A 1 184 ? -11.201 -7.781 10.929 1.00 91.81 184 GLN A N 1
ATOM 1431 C CA . GLN A 1 184 ? -10.489 -8.236 12.114 1.00 91.81 184 GLN A CA 1
ATOM 1432 C C . GLN A 1 184 ? -10.770 -7.341 13.307 1.00 91.81 184 GLN A C 1
ATOM 1434 O O . GLN A 1 184 ? -10.992 -7.877 14.385 1.00 91.81 184 GLN A O 1
ATOM 1439 N N . TRP A 1 185 ? -10.848 -6.017 13.119 1.00 89.56 185 TRP A N 1
ATOM 1440 C CA . TRP A 1 185 ? -11.310 -5.109 14.161 1.00 89.56 185 TRP A CA 1
ATOM 1441 C C . TRP A 1 185 ? -12.659 -5.619 14.651 1.00 89.56 185 TRP A C 1
ATOM 1443 O O . TRP A 1 185 ? -12.751 -6.088 15.771 1.00 89.56 185 TRP A O 1
ATOM 1453 N N . LEU A 1 186 ? -13.685 -5.668 13.807 1.00 88.75 186 LEU A N 1
ATOM 1454 C CA . LEU A 1 186 ? -15.035 -6.046 14.229 1.00 88.75 186 LEU A CA 1
ATOM 1455 C C . LEU A 1 186 ? -15.136 -7.425 14.913 1.00 88.75 186 LEU A C 1
ATOM 1457 O O . LEU A 1 186 ? -15.966 -7.565 15.812 1.00 88.75 186 LEU A O 1
ATOM 1461 N N . ARG A 1 187 ? -14.300 -8.402 14.534 1.00 90.56 187 ARG A N 1
ATOM 1462 C CA . ARG A 1 187 ? -14.340 -9.786 15.043 1.00 90.56 187 ARG A CA 1
ATOM 1463 C C . ARG A 1 187 ? -13.445 -10.052 16.256 1.00 90.56 187 ARG A C 1
ATOM 1465 O O . ARG A 1 187 ? -13.941 -10.534 17.268 1.00 90.56 187 ARG A O 1
ATOM 1472 N N . ASP A 1 188 ? -12.147 -9.774 16.159 1.00 90.12 188 ASP A N 1
ATOM 1473 C CA . ASP A 1 188 ? -11.151 -10.088 17.191 1.00 90.12 188 ASP A CA 1
ATOM 1474 C C . ASP A 1 188 ? -10.036 -9.032 17.214 1.00 90.12 188 ASP A C 1
ATOM 1476 O O . ASP A 1 188 ? -9.202 -8.918 16.314 1.00 90.12 188 ASP A O 1
ATOM 1480 N N . ARG A 1 189 ? -9.981 -8.282 18.316 1.00 88.44 189 ARG A N 1
ATOM 1481 C CA . ARG A 1 189 ? -9.104 -7.114 18.480 1.00 88.44 189 ARG A CA 1
ATOM 1482 C C . ARG A 1 189 ? -7.642 -7.522 18.661 1.00 88.44 189 ARG A C 1
ATOM 1484 O O . ARG A 1 189 ? -6.749 -6.743 18.333 1.00 88.44 189 ARG A O 1
ATOM 1491 N N . ARG A 1 190 ? -7.381 -8.736 19.153 1.00 88.62 190 ARG A N 1
ATOM 1492 C CA . ARG A 1 190 ? -6.022 -9.277 19.275 1.00 88.62 190 ARG A CA 1
ATOM 1493 C C . ARG A 1 190 ? -5.495 -9.680 17.908 1.00 88.62 190 ARG A C 1
ATOM 1495 O O . ARG A 1 190 ? -4.370 -9.328 17.565 1.00 88.62 190 ARG A O 1
ATOM 1502 N N . GLU A 1 191 ? -6.310 -10.373 17.117 1.00 91.06 191 GLU A N 1
ATOM 1503 C CA . GLU A 1 191 ? -5.966 -10.693 15.728 1.00 91.06 191 GLU A CA 1
ATOM 1504 C C . GLU A 1 191 ? -5.789 -9.426 14.889 1.00 91.06 191 GLU A C 1
ATOM 1506 O O . GLU A 1 191 ? -4.845 -9.329 14.108 1.00 91.06 191 GLU A O 1
ATOM 1511 N N . TRP A 1 192 ? -6.656 -8.433 15.088 1.00 92.50 192 TRP A N 1
ATOM 1512 C CA . TRP A 1 192 ? -6.509 -7.122 14.471 1.00 92.50 192 TRP A CA 1
ATOM 1513 C C . TRP A 1 192 ? -5.174 -6.467 14.809 1.00 92.50 192 TRP A C 1
ATOM 1515 O O . TRP A 1 192 ? -4.485 -5.999 13.907 1.00 92.50 192 TRP A O 1
ATOM 1525 N N . LEU A 1 193 ? -4.778 -6.458 16.086 1.00 91.75 193 LEU A N 1
ATOM 1526 C CA . LEU A 1 193 ? -3.520 -5.842 16.494 1.00 91.75 193 LEU A CA 1
ATOM 1527 C C . LEU A 1 193 ? -2.333 -6.541 15.822 1.00 91.75 193 LEU A C 1
ATOM 1529 O O . LEU A 1 193 ? -1.451 -5.867 15.300 1.00 91.75 193 LEU A O 1
ATOM 1533 N N . ARG A 1 194 ? -2.333 -7.881 15.760 1.00 92.31 194 ARG A N 1
ATOM 1534 C CA . ARG A 1 194 ? -1.298 -8.642 15.037 1.00 92.31 194 ARG A CA 1
ATOM 1535 C C . ARG A 1 194 ? -1.272 -8.288 13.553 1.00 92.31 194 ARG A C 1
ATOM 1537 O O . ARG A 1 194 ? -0.193 -8.084 13.006 1.00 92.31 194 ARG A O 1
ATOM 1544 N N . TRP A 1 195 ? -2.438 -8.194 12.913 1.00 93.69 195 TRP A N 1
ATOM 1545 C CA . TRP A 1 195 ? -2.559 -7.811 11.506 1.00 93.69 195 TRP A CA 1
ATOM 1546 C C . TRP A 1 195 ? -1.987 -6.418 11.249 1.00 93.69 195 TRP A C 1
ATOM 1548 O O . TRP A 1 195 ? -1.143 -6.248 10.375 1.00 93.69 195 TRP A O 1
ATOM 1558 N N . VAL A 1 196 ? -2.411 -5.433 12.039 1.00 92.88 196 VAL A N 1
ATOM 1559 C CA . VAL A 1 196 ? -1.994 -4.041 11.873 1.00 92.88 196 VAL A CA 1
ATOM 1560 C C . VAL A 1 196 ? -0.516 -3.857 12.182 1.00 92.88 196 VAL A C 1
ATOM 1562 O O . VAL A 1 196 ? 0.162 -3.190 11.414 1.00 92.88 196 VAL A O 1
ATOM 1565 N N . LEU A 1 197 ? 0.017 -4.489 13.230 1.00 92.50 197 LEU A N 1
ATOM 1566 C CA . LEU A 1 197 ? 1.455 -4.450 13.500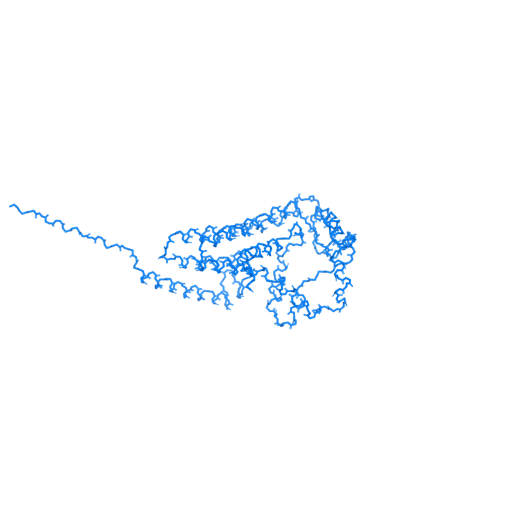 1.00 92.50 197 LEU A CA 1
ATOM 1567 C C . LEU A 1 197 ? 2.256 -5.115 12.377 1.00 92.50 197 LEU A C 1
ATOM 1569 O O . LEU A 1 197 ? 3.258 -4.558 11.950 1.00 92.50 197 LEU A O 1
ATOM 1573 N N . THR A 1 198 ? 1.786 -6.245 11.839 1.00 94.00 198 THR A N 1
ATOM 1574 C CA . THR A 1 198 ? 2.431 -6.902 10.688 1.00 94.00 198 THR A CA 1
ATOM 1575 C C . THR A 1 198 ? 2.424 -5.995 9.458 1.00 94.00 198 THR A C 1
ATOM 1577 O O . THR A 1 198 ? 3.451 -5.847 8.799 1.00 94.00 198 THR A O 1
ATOM 1580 N N . LEU A 1 199 ? 1.291 -5.346 9.173 1.00 93.25 199 LEU A N 1
ATOM 1581 C CA . LEU A 1 199 ? 1.161 -4.388 8.078 1.00 93.25 199 LEU A CA 1
ATOM 1582 C C . LEU A 1 199 ? 2.098 -3.190 8.278 1.00 93.25 199 LEU A C 1
ATOM 1584 O O . LEU A 1 199 ? 2.842 -2.847 7.364 1.00 93.25 199 LEU A O 1
ATOM 1588 N N . SER A 1 200 ? 2.114 -2.593 9.471 1.00 92.44 200 SER A N 1
ATOM 1589 C CA . SER A 1 200 ? 3.008 -1.485 9.821 1.00 92.44 200 SER A CA 1
ATOM 1590 C C . SER A 1 200 ? 4.475 -1.881 9.672 1.00 92.44 200 SER A C 1
ATOM 1592 O O . SER A 1 200 ? 5.239 -1.152 9.047 1.00 92.44 200 SER A O 1
ATOM 1594 N N . THR A 1 201 ? 4.877 -3.054 10.169 1.00 92.44 201 THR A N 1
ATOM 1595 C CA . THR A 1 201 ? 6.239 -3.574 9.997 1.00 92.44 201 THR A CA 1
ATOM 1596 C C . THR A 1 201 ? 6.573 -3.790 8.524 1.00 92.44 201 THR A C 1
ATOM 1598 O O . THR A 1 201 ? 7.638 -3.367 8.092 1.00 92.44 201 THR A O 1
ATOM 1601 N N . MET A 1 202 ? 5.671 -4.373 7.728 1.00 92.94 202 MET A N 1
ATOM 1602 C CA . MET A 1 202 ? 5.869 -4.547 6.284 1.00 92.94 202 MET A CA 1
ATOM 1603 C C . MET A 1 202 ? 6.059 -3.200 5.576 1.00 92.94 202 MET A C 1
ATOM 1605 O O . MET A 1 202 ? 6.947 -3.060 4.740 1.00 92.94 202 MET A O 1
ATOM 1609 N N . MET A 1 203 ? 5.262 -2.191 5.936 1.00 90.81 203 MET A N 1
ATOM 1610 C CA . MET A 1 203 ? 5.409 -0.835 5.405 1.00 90.81 203 MET A CA 1
ATOM 1611 C C . MET A 1 203 ? 6.758 -0.228 5.784 1.00 90.81 203 MET A C 1
ATOM 1613 O O . MET A 1 203 ? 7.440 0.298 4.912 1.00 90.81 203 MET A O 1
ATOM 1617 N N . LEU A 1 204 ? 7.173 -0.336 7.049 1.00 90.75 204 LEU A N 1
ATOM 1618 C CA . LEU A 1 204 ? 8.470 0.163 7.515 1.00 90.75 204 LEU A CA 1
ATOM 1619 C C . LEU A 1 204 ? 9.640 -0.547 6.822 1.00 90.75 204 LEU A C 1
ATOM 1621 O O . LEU A 1 204 ? 10.573 0.114 6.379 1.00 90.75 204 LEU A O 1
ATOM 1625 N N . LEU A 1 205 ? 9.572 -1.870 6.661 1.00 91.69 205 LEU A N 1
ATOM 1626 C CA . LEU A 1 205 ? 10.559 -2.628 5.891 1.00 91.69 205 LEU A CA 1
ATOM 1627 C C . LEU A 1 205 ? 10.580 -2.186 4.426 1.00 91.69 205 LEU A C 1
ATOM 1629 O O . LEU A 1 205 ? 11.654 -2.016 3.862 1.00 91.69 205 LEU A O 1
ATOM 1633 N N . GLY A 1 206 ? 9.416 -1.930 3.828 1.00 89.81 206 GLY A N 1
ATOM 1634 C CA . GLY A 1 206 ? 9.314 -1.367 2.484 1.00 89.81 206 GLY A CA 1
ATOM 1635 C C . GLY A 1 206 ? 9.965 0.011 2.364 1.00 89.81 206 GLY A C 1
ATOM 1636 O O . GLY A 1 206 ? 10.647 0.268 1.380 1.00 89.81 206 GLY A O 1
ATOM 1637 N N . VAL A 1 207 ? 9.816 0.876 3.373 1.00 87.44 207 VAL A N 1
ATOM 1638 C CA . VAL A 1 207 ? 10.503 2.178 3.437 1.00 87.44 207 VAL A CA 1
ATOM 1639 C C . VAL A 1 207 ? 12.015 1.991 3.519 1.00 87.44 207 VAL A C 1
ATOM 1641 O O . VAL A 1 207 ? 12.747 2.631 2.773 1.00 87.44 207 VAL A O 1
ATOM 1644 N N . ILE A 1 208 ? 12.491 1.103 4.393 1.00 89.31 208 ILE A N 1
ATOM 1645 C CA . ILE A 1 208 ? 13.924 0.815 4.536 1.00 89.31 208 ILE A CA 1
ATOM 1646 C C . ILE A 1 208 ? 14.491 0.284 3.217 1.00 89.31 208 ILE A C 1
ATOM 1648 O O . ILE A 1 208 ? 15.515 0.766 2.748 1.00 89.31 208 ILE A O 1
ATOM 1652 N N . LEU A 1 209 ? 13.808 -0.665 2.579 1.00 89.62 209 LEU A N 1
ATOM 1653 C CA . LEU A 1 209 ? 14.236 -1.227 1.301 1.00 89.62 209 LEU A CA 1
ATOM 1654 C C . LEU A 1 209 ? 14.182 -0.196 0.171 1.00 89.62 209 LEU A C 1
ATOM 1656 O O . LEU A 1 209 ? 15.093 -0.163 -0.644 1.00 89.62 209 LEU A O 1
ATOM 1660 N N . TYR A 1 210 ? 13.186 0.691 0.163 1.00 86.19 210 TYR A N 1
ATOM 1661 C CA . TYR A 1 210 ? 13.139 1.836 -0.748 1.00 86.19 210 TYR A CA 1
ATOM 1662 C C . TYR A 1 210 ? 14.352 2.759 -0.574 1.00 86.19 210 TYR A C 1
ATOM 1664 O O . TYR A 1 210 ? 14.942 3.184 -1.563 1.00 86.19 210 TYR A O 1
ATOM 1672 N N . MET A 1 211 ? 14.741 3.040 0.673 1.00 86.06 211 MET A N 1
ATOM 1673 C CA . MET A 1 211 ? 15.912 3.861 0.981 1.00 86.06 211 MET A CA 1
ATOM 1674 C C . MET A 1 211 ? 17.217 3.177 0.573 1.00 86.06 211 MET A C 1
ATOM 1676 O O . MET A 1 211 ? 18.111 3.847 0.075 1.00 86.06 211 MET A O 1
ATOM 1680 N N . LEU A 1 212 ? 17.352 1.870 0.802 1.00 88.06 212 LEU A N 1
ATOM 1681 C CA . LEU A 1 212 ? 18.602 1.136 0.576 1.00 88.06 212 LEU A CA 1
ATOM 1682 C C . LEU A 1 212 ? 18.782 0.684 -0.874 1.00 88.06 212 LEU A C 1
ATOM 1684 O O . LEU A 1 212 ? 19.903 0.602 -1.368 1.00 88.06 212 LEU A O 1
ATOM 1688 N N . VAL A 1 213 ? 17.680 0.353 -1.540 1.00 89.62 213 VAL A N 1
ATOM 1689 C CA . VAL A 1 213 ? 17.667 -0.285 -2.856 1.00 89.62 213 VAL A CA 1
ATOM 1690 C C . VAL A 1 213 ? 16.658 0.416 -3.780 1.00 89.62 213 VAL A C 1
ATOM 1692 O O . VAL A 1 213 ? 15.761 -0.232 -4.334 1.00 89.62 213 VAL A O 1
ATOM 1695 N N . PRO A 1 214 ? 16.771 1.746 -3.990 1.00 89.56 214 PRO A N 1
ATOM 1696 C CA . PRO A 1 214 ? 15.936 2.412 -4.984 1.00 89.56 214 PRO A CA 1
ATOM 1697 C C . PRO A 1 214 ? 16.214 1.763 -6.340 1.00 89.56 214 PRO A C 1
ATOM 1699 O O . PRO A 1 214 ? 17.354 1.430 -6.648 1.00 89.56 214 PRO A O 1
ATOM 1702 N N . THR A 1 215 ? 15.180 1.492 -7.123 1.00 92.00 215 THR A N 1
ATOM 1703 C CA . THR A 1 215 ? 15.283 0.697 -8.349 1.00 92.00 215 THR A CA 1
ATOM 1704 C C . THR A 1 215 ? 14.341 1.262 -9.399 1.00 92.00 215 THR A C 1
ATOM 1706 O O . THR A 1 215 ? 13.123 1.299 -9.192 1.00 92.00 215 THR A O 1
ATOM 1709 N N . ALA A 1 216 ? 14.897 1.658 -10.547 1.00 92.38 216 ALA A N 1
ATOM 1710 C CA . ALA A 1 216 ? 14.105 2.107 -11.683 1.00 92.38 216 ALA A CA 1
ATOM 1711 C C . ALA A 1 216 ? 13.307 0.927 -12.285 1.00 92.38 216 ALA A C 1
ATOM 1713 O O . ALA A 1 216 ? 13.882 -0.130 -12.558 1.00 92.38 216 ALA A O 1
ATOM 1714 N N . PRO A 1 217 ? 11.988 1.068 -12.503 1.00 91.56 217 PRO A N 1
ATOM 1715 C CA . PRO A 1 217 ? 11.169 0.023 -13.103 1.00 91.56 217 PRO A CA 1
ATOM 1716 C C . PRO A 1 217 ? 11.498 -0.160 -14.596 1.00 91.56 217 PRO A C 1
ATOM 1718 O O . PRO A 1 217 ? 12.001 0.769 -15.231 1.00 91.56 217 PRO A O 1
ATOM 1721 N N . PRO A 1 218 ? 11.138 -1.304 -15.211 1.00 90.94 218 PRO A N 1
ATOM 1722 C CA . PRO A 1 218 ? 11.518 -1.623 -16.591 1.00 90.94 218 PRO A CA 1
ATOM 1723 C C . PRO A 1 218 ? 11.123 -0.574 -17.643 1.00 90.94 218 PRO A C 1
ATOM 1725 O O . PRO A 1 218 ? 11.879 -0.326 -18.574 1.00 90.94 218 PRO A O 1
ATOM 1728 N N . TRP A 1 219 ? 9.963 0.075 -17.492 1.00 90.56 219 TRP A N 1
ATOM 1729 C CA . TRP A 1 219 ? 9.497 1.115 -18.421 1.00 90.56 219 TRP A CA 1
ATOM 1730 C C . TRP A 1 219 ? 10.281 2.431 -18.303 1.00 90.56 219 TRP A C 1
ATOM 1732 O O . TRP A 1 219 ? 10.365 3.167 -19.278 1.00 90.56 219 TRP A O 1
ATOM 1742 N N . LEU A 1 220 ? 10.872 2.719 -17.137 1.00 92.00 220 LEU A N 1
ATOM 1743 C CA . LEU A 1 220 ? 11.755 3.872 -16.932 1.00 92.00 220 LEU A CA 1
ATOM 1744 C C . LEU A 1 220 ? 13.203 3.532 -17.315 1.00 92.00 220 LEU A C 1
ATOM 1746 O O . LEU A 1 220 ? 13.947 4.392 -17.765 1.00 92.00 220 LEU A O 1
ATOM 1750 N N . ALA A 1 221 ? 13.581 2.258 -17.185 1.00 93.19 221 ALA A N 1
ATOM 1751 C CA . ALA A 1 221 ? 14.858 1.701 -17.619 1.00 93.19 221 ALA A CA 1
ATOM 1752 C C . ALA A 1 221 ? 15.004 1.609 -19.152 1.00 93.19 221 ALA A C 1
ATOM 1754 O O . ALA A 1 221 ? 16.126 1.633 -19.658 1.00 93.19 221 ALA A O 1
ATOM 1755 N N . ALA A 1 222 ? 13.893 1.503 -19.893 1.00 93.12 222 ALA A N 1
ATOM 1756 C CA . ALA A 1 222 ? 13.919 1.286 -21.340 1.00 93.12 222 ALA A CA 1
ATOM 1757 C C . ALA A 1 222 ? 14.472 2.478 -22.155 1.00 93.12 222 ALA A C 1
ATOM 1759 O O . ALA A 1 222 ? 15.326 2.242 -23.007 1.00 93.12 222 ALA A O 1
ATOM 1760 N N . PRO A 1 223 ? 14.093 3.748 -21.891 1.00 93.06 223 PRO A N 1
ATOM 1761 C CA . PRO A 1 223 ? 14.689 4.907 -22.570 1.00 93.06 223 PRO A CA 1
ATOM 1762 C C . PRO A 1 223 ? 16.183 5.106 -22.280 1.00 93.06 223 PRO A C 1
ATOM 1764 O O . PRO A 1 223 ? 16.855 5.816 -23.016 1.00 93.06 223 PRO A O 1
ATOM 1767 N N . MET A 1 224 ? 16.702 4.491 -21.212 1.00 92.44 224 MET A N 1
ATOM 1768 C CA . MET A 1 224 ? 18.130 4.465 -20.867 1.00 92.44 224 MET A CA 1
ATOM 1769 C C . MET A 1 224 ? 18.863 3.249 -21.458 1.00 92.44 224 MET A C 1
ATOM 1771 O O . MET A 1 224 ? 19.983 2.949 -21.051 1.00 92.44 224 MET A O 1
ATOM 1775 N N . GLU A 1 225 ? 18.210 2.501 -22.352 1.00 92.88 225 GLU A N 1
ATOM 1776 C CA . GLU A 1 225 ? 18.765 1.339 -23.058 1.00 92.88 225 GLU A CA 1
ATOM 1777 C C . GLU A 1 225 ? 19.222 0.180 -22.145 1.00 92.88 225 GLU A C 1
ATOM 1779 O O . GLU A 1 225 ? 19.941 -0.724 -22.569 1.00 92.88 225 GLU A O 1
ATOM 1784 N N . LEU A 1 226 ? 18.772 0.138 -20.883 1.00 92.88 226 LEU A N 1
ATOM 1785 C CA . LEU A 1 226 ? 19.101 -0.960 -19.957 1.00 92.88 226 LEU A CA 1
ATOM 1786 C C . LEU A 1 226 ? 18.338 -2.252 -20.290 1.00 92.88 226 LEU A C 1
ATOM 1788 O O . LEU A 1 226 ? 18.782 -3.371 -20.015 1.00 92.88 226 LEU A O 1
ATOM 1792 N N . VAL A 1 227 ? 17.155 -2.081 -20.866 1.00 93.38 227 VAL A N 1
ATOM 1793 C CA . VAL A 1 227 ? 16.251 -3.119 -21.348 1.00 93.38 227 VAL A CA 1
ATOM 1794 C C . VAL A 1 227 ? 15.616 -2.586 -22.630 1.00 93.38 227 VAL A C 1
ATOM 1796 O O . VAL A 1 227 ? 15.452 -1.382 -22.787 1.00 93.38 227 VAL A O 1
ATOM 1799 N N . GLY A 1 228 ? 15.274 -3.456 -23.577 1.00 91.75 228 GLY A N 1
ATOM 1800 C CA . GLY A 1 228 ? 14.527 -3.010 -24.763 1.00 91.75 228 GLY A CA 1
ATOM 1801 C C . GLY A 1 228 ? 13.107 -2.513 -24.414 1.00 91.75 228 GLY A C 1
ATOM 1802 O O . GLY A 1 228 ? 12.705 -2.567 -23.250 1.00 91.75 228 GLY A O 1
ATOM 1803 N N . PRO A 1 229 ? 12.293 -2.125 -25.408 1.00 91.06 229 PRO A N 1
ATOM 1804 C CA . PRO A 1 229 ? 11.038 -1.405 -25.185 1.00 91.06 229 PRO A CA 1
ATOM 1805 C C . PRO A 1 229 ? 10.059 -2.104 -24.226 1.00 91.06 229 PRO A C 1
ATOM 1807 O O . PRO A 1 229 ? 9.717 -3.274 -24.413 1.00 91.06 229 PRO A O 1
ATOM 1810 N N . VAL A 1 230 ? 9.587 -1.368 -23.212 1.00 91.12 230 VAL A N 1
ATOM 1811 C CA . VAL A 1 230 ? 8.551 -1.794 -22.257 1.00 91.12 230 VAL A CA 1
ATOM 1812 C C . VAL A 1 230 ? 7.642 -0.610 -21.943 1.00 91.12 230 VAL A C 1
ATOM 1814 O O . VAL A 1 230 ? 8.100 0.431 -21.486 1.00 91.12 230 VAL A O 1
ATOM 1817 N N . ASN A 1 231 ? 6.336 -0.783 -22.133 1.00 87.94 231 ASN A N 1
ATOM 1818 C CA . ASN A 1 231 ? 5.329 0.231 -21.829 1.00 87.94 231 ASN A CA 1
ATOM 1819 C C . ASN A 1 231 ? 4.856 0.147 -20.370 1.00 87.94 231 ASN A C 1
ATOM 1821 O O . ASN A 1 231 ? 4.762 -0.939 -19.794 1.00 87.94 231 ASN A O 1
ATOM 1825 N N . ARG A 1 232 ? 4.465 1.280 -19.775 1.00 85.31 232 ARG A N 1
ATOM 1826 C CA . ARG A 1 232 ? 3.808 1.309 -18.457 1.00 85.31 232 ARG A CA 1
ATOM 1827 C C . ARG A 1 232 ? 2.331 0.921 -18.601 1.00 85.31 232 ARG A C 1
ATOM 1829 O O . ARG A 1 232 ? 1.479 1.756 -18.891 1.00 85.31 232 ARG A O 1
ATOM 1836 N N . VAL A 1 233 ? 2.020 -0.360 -18.395 1.00 78.56 233 VAL A N 1
ATOM 1837 C CA . VAL A 1 233 ? 0.646 -0.893 -18.456 1.00 78.56 233 VAL A CA 1
ATOM 1838 C C . VAL A 1 233 ? -0.030 -0.678 -17.100 1.00 78.56 233 VAL A C 1
ATOM 1840 O O . VAL A 1 233 ? 0.069 -1.505 -16.201 1.00 78.56 233 VAL A O 1
ATOM 1843 N N . GLY A 1 234 ? -0.617 0.505 -16.913 1.00 75.50 234 GLY A N 1
ATOM 1844 C CA . GLY A 1 234 ? -1.378 0.851 -15.709 1.00 75.50 234 GLY A CA 1
ATOM 1845 C C . GLY A 1 234 ? -2.805 0.296 -15.744 1.00 75.50 234 GLY A C 1
ATOM 1846 O O . GLY A 1 234 ? -3.060 -0.830 -16.155 1.00 75.50 234 GLY A O 1
ATOM 1847 N N . THR A 1 235 ? -3.774 1.120 -15.364 1.00 77.25 235 THR A N 1
ATOM 1848 C CA . THR A 1 235 ? -5.203 0.773 -15.276 1.00 77.25 235 THR A CA 1
ATOM 1849 C C . THR A 1 235 ? -5.993 1.069 -16.558 1.00 77.25 235 THR A C 1
ATOM 1851 O O . THR A 1 235 ? -7.211 1.239 -16.509 1.00 77.25 235 THR A O 1
ATOM 1854 N N . ARG A 1 236 ? -5.325 1.127 -17.722 1.00 80.38 236 ARG A N 1
ATOM 1855 C CA . ARG A 1 236 ? -5.909 1.594 -18.998 1.00 80.38 236 ARG A CA 1
ATOM 1856 C C . ARG A 1 236 ? -7.222 0.903 -19.378 1.00 80.38 236 ARG A C 1
ATOM 1858 O O . ARG A 1 236 ? -8.096 1.533 -19.959 1.00 80.38 236 ARG A O 1
ATOM 1865 N N . SER A 1 237 ? -7.391 -0.364 -19.009 1.00 84.31 237 SER A N 1
ATOM 1866 C CA . SER A 1 237 ? -8.565 -1.184 -19.321 1.00 84.31 237 SER A CA 1
ATOM 1867 C C . SER A 1 237 ? -9.800 -0.859 -18.471 1.00 84.31 237 SER A C 1
ATOM 1869 O O . SER A 1 237 ? -10.912 -1.194 -18.872 1.00 84.31 237 SER A O 1
ATOM 1871 N N . LEU A 1 238 ? -9.663 -0.161 -17.334 1.00 84.12 238 LEU A N 1
ATOM 1872 C CA . LEU A 1 238 ? -10.793 0.136 -16.437 1.00 84.12 238 LEU A CA 1
ATOM 1873 C C . LEU A 1 238 ? -11.870 1.023 -17.076 1.00 84.12 238 LEU A C 1
ATOM 1875 O O . LEU A 1 238 ? -13.012 1.020 -16.614 1.00 84.12 238 LEU A O 1
ATOM 1879 N N . HIS A 1 239 ? -11.546 1.740 -18.156 1.00 80.00 239 HIS A N 1
ATOM 1880 C CA . HIS A 1 239 ? -12.531 2.516 -18.912 1.00 80.00 239 HIS A CA 1
ATOM 1881 C C . HIS A 1 239 ? -13.681 1.638 -19.452 1.00 80.00 239 HIS A C 1
ATOM 1883 O O . HIS A 1 239 ? -14.801 2.130 -19.564 1.00 80.00 239 HIS A O 1
ATOM 1889 N N . TYR A 1 240 ? -13.449 0.339 -19.715 1.00 83.88 240 TYR A N 1
ATOM 1890 C CA . TYR A 1 240 ? -14.499 -0.600 -20.140 1.00 83.88 240 TYR A CA 1
ATOM 1891 C C . TYR A 1 240 ? -15.589 -0.806 -19.080 1.00 83.88 240 TYR A C 1
ATOM 1893 O O . TYR A 1 240 ? -16.692 -1.223 -19.416 1.00 83.88 240 TYR A O 1
ATOM 1901 N N . LEU A 1 241 ? -15.301 -0.522 -17.806 1.00 82.00 241 LEU A N 1
ATOM 1902 C CA . LEU A 1 241 ? -16.262 -0.649 -16.708 1.00 82.00 241 LEU A CA 1
ATOM 1903 C C . LEU A 1 241 ? -17.005 0.658 -16.411 1.00 82.00 241 LEU A C 1
ATOM 1905 O O . LEU A 1 241 ? -17.760 0.720 -15.444 1.00 82.00 241 LEU A O 1
ATOM 1909 N N . HIS A 1 242 ? -16.751 1.725 -17.178 1.00 77.31 242 HIS A N 1
ATOM 1910 C CA . HIS A 1 242 ? -17.249 3.076 -16.893 1.00 77.31 242 HIS A CA 1
ATOM 1911 C C . HIS A 1 242 ? -16.957 3.548 -15.456 1.00 77.31 242 HIS A C 1
ATOM 1913 O O . HIS A 1 242 ? -17.608 4.454 -14.932 1.00 77.31 242 HIS A O 1
ATOM 1919 N N . LEU A 1 243 ? -15.928 2.977 -14.816 1.00 69.56 243 LEU A N 1
ATOM 1920 C CA . LEU A 1 243 ? -15.474 3.346 -13.478 1.00 69.56 243 LEU A CA 1
ATOM 1921 C C . LEU A 1 243 ? -14.629 4.622 -13.544 1.00 69.56 243 LEU A C 1
ATOM 1923 O O . LEU A 1 243 ? -13.488 4.666 -13.090 1.00 69.56 243 LEU A O 1
ATOM 1927 N N . ASN A 1 244 ? -15.210 5.696 -14.082 1.00 65.44 244 ASN A N 1
ATOM 1928 C CA . ASN A 1 244 ? -14.571 7.007 -14.212 1.00 65.44 244 ASN A CA 1
ATOM 1929 C C . ASN A 1 244 ? -14.099 7.544 -12.850 1.00 65.44 244 ASN A C 1
ATOM 1931 O O . ASN A 1 244 ? -13.144 8.309 -12.766 1.00 65.44 244 ASN A O 1
ATOM 1935 N N . PHE A 1 245 ? -14.755 7.128 -11.765 1.00 63.69 245 PHE A N 1
ATOM 1936 C CA . PHE A 1 245 ? -14.311 7.397 -10.402 1.00 63.69 245 PHE A CA 1
ATOM 1937 C C . PHE A 1 245 ? -12.990 6.688 -10.055 1.00 63.69 245 PHE A C 1
ATOM 1939 O O . PHE A 1 245 ? -12.085 7.332 -9.528 1.00 63.69 245 PHE A O 1
ATOM 1946 N N . ALA A 1 246 ? -12.850 5.403 -10.395 1.00 62.72 246 ALA A N 1
ATOM 1947 C CA . ALA A 1 246 ? -11.621 4.643 -10.168 1.00 62.72 246 ALA A CA 1
ATOM 1948 C C . ALA A 1 246 ? -10.461 5.175 -11.021 1.00 62.72 246 ALA A C 1
ATOM 1950 O O . ALA A 1 246 ? -9.345 5.278 -10.525 1.00 62.72 246 ALA A O 1
ATOM 1951 N N . ASP A 1 247 ? -10.729 5.596 -12.262 1.00 63.41 247 ASP A N 1
ATOM 1952 C CA . ASP A 1 247 ? -9.721 6.227 -13.123 1.00 63.41 247 ASP A CA 1
ATOM 1953 C C . ASP A 1 247 ? -9.250 7.584 -12.565 1.00 63.41 247 ASP A C 1
ATOM 1955 O O . ASP A 1 247 ? -8.054 7.868 -12.516 1.00 63.41 247 ASP A O 1
ATOM 1959 N N . ARG A 1 248 ? -10.166 8.414 -12.042 1.00 66.31 248 ARG A N 1
ATOM 1960 C CA . ARG A 1 248 ? -9.802 9.675 -11.367 1.00 66.31 248 ARG A CA 1
ATOM 1961 C C . ARG A 1 248 ? -9.008 9.447 -10.082 1.00 66.31 248 ARG A C 1
ATOM 1963 O O . ARG A 1 248 ? -8.028 10.155 -9.850 1.00 66.31 248 ARG A O 1
ATOM 1970 N N . LEU A 1 249 ? -9.416 8.478 -9.258 1.00 65.12 249 LEU A N 1
ATOM 1971 C CA . LEU A 1 249 ? -8.662 8.070 -8.070 1.00 65.12 249 LEU A CA 1
ATOM 1972 C C . LEU A 1 249 ? -7.266 7.578 -8.449 1.00 65.12 249 LEU A C 1
ATOM 1974 O O . LEU A 1 249 ? -6.294 7.979 -7.818 1.00 65.12 249 LEU A O 1
ATOM 1978 N N . TRP A 1 250 ? -7.164 6.759 -9.497 1.00 66.44 250 TRP A N 1
ATOM 1979 C CA . TRP A 1 250 ? -5.893 6.266 -10.005 1.00 66.44 250 TRP A CA 1
ATOM 1980 C C . TRP A 1 250 ? -5.003 7.405 -10.483 1.00 66.44 250 TRP A C 1
ATOM 1982 O O . TRP A 1 250 ? -3.857 7.465 -10.073 1.00 66.44 250 TRP A O 1
ATOM 1992 N N . LYS A 1 251 ? -5.511 8.344 -11.287 1.00 67.31 251 LYS A N 1
ATOM 1993 C CA . LYS A 1 251 ? -4.725 9.487 -11.779 1.00 67.31 251 LYS A CA 1
ATOM 1994 C C . LYS A 1 251 ? -4.224 10.375 -10.639 1.00 67.31 251 LYS A C 1
ATOM 1996 O O . LYS A 1 251 ? -3.043 10.713 -10.614 1.00 67.31 251 LYS A O 1
ATOM 2001 N N . LYS A 1 252 ? -5.083 10.690 -9.659 1.00 63.28 252 LYS A N 1
ATOM 2002 C CA . LYS A 1 252 ? -4.678 11.429 -8.447 1.00 63.28 252 LYS A CA 1
ATOM 2003 C C . LYS A 1 252 ? -3.663 10.643 -7.607 1.00 63.28 252 LYS A C 1
ATOM 2005 O O . LYS A 1 252 ? -2.700 11.222 -7.118 1.00 63.28 252 LYS A O 1
ATOM 2010 N N . GLY A 1 253 ? -3.858 9.333 -7.463 1.00 58.34 253 GLY A N 1
ATOM 2011 C CA . GLY A 1 253 ? -2.958 8.442 -6.733 1.00 58.34 253 GLY A CA 1
ATOM 2012 C C . GLY A 1 253 ? -1.604 8.277 -7.423 1.00 58.34 253 GLY A C 1
ATOM 2013 O O . GLY A 1 253 ? -0.577 8.434 -6.776 1.00 58.34 253 GLY A O 1
ATOM 2014 N N . ALA A 1 254 ? -1.584 8.041 -8.734 1.00 58.81 254 ALA A N 1
ATOM 2015 C CA . ALA A 1 254 ? -0.397 7.857 -9.567 1.00 58.81 254 ALA A CA 1
ATOM 2016 C C . ALA A 1 254 ? 0.481 9.112 -9.605 1.00 58.81 254 ALA A C 1
ATOM 2018 O O . ALA A 1 254 ? 1.696 8.993 -9.466 1.00 58.81 254 ALA A O 1
ATOM 2019 N N . ALA A 1 255 ? -0.126 10.304 -9.670 1.00 52.44 255 ALA A N 1
ATOM 2020 C CA . ALA A 1 255 ? 0.581 11.579 -9.516 1.00 52.44 255 ALA A CA 1
ATOM 2021 C C . ALA A 1 255 ? 1.257 11.736 -8.137 1.00 52.44 255 ALA A C 1
ATOM 2023 O O . ALA A 1 255 ? 2.116 12.591 -7.959 1.00 52.44 255 ALA A O 1
ATOM 2024 N N . SER A 1 256 ? 0.886 10.899 -7.162 1.00 50.38 256 SER A N 1
ATOM 2025 C CA . SER A 1 256 ? 1.477 10.842 -5.824 1.00 50.38 256 SER A CA 1
ATOM 2026 C C . SER A 1 256 ? 2.342 9.592 -5.577 1.00 50.38 256 SER A C 1
ATOM 2028 O O . SER A 1 256 ? 2.691 9.334 -4.423 1.00 50.38 256 SER A O 1
ATOM 2030 N N . THR A 1 257 ? 2.678 8.796 -6.606 1.00 57.25 257 THR A N 1
ATOM 2031 C CA . THR A 1 257 ? 3.506 7.575 -6.464 1.00 57.25 257 THR A CA 1
ATOM 2032 C C . THR A 1 257 ? 4.991 7.815 -6.736 1.00 57.25 257 THR A C 1
ATOM 2034 O O . THR A 1 257 ? 5.342 8.630 -7.579 1.00 57.25 257 THR A O 1
ATOM 2037 N N . ASN A 1 258 ? 5.860 7.069 -6.040 1.00 65.00 258 ASN A N 1
ATOM 2038 C CA . ASN A 1 258 ? 7.290 7.018 -6.352 1.00 65.00 258 ASN A CA 1
ATOM 2039 C C . ASN A 1 258 ? 7.523 6.203 -7.617 1.00 65.00 258 ASN A C 1
ATOM 2041 O O . ASN A 1 258 ? 7.104 5.047 -7.702 1.00 65.00 258 ASN A O 1
ATOM 2045 N N . GLU A 1 259 ? 8.268 6.772 -8.552 1.00 70.31 259 GLU A N 1
ATOM 2046 C CA . GLU A 1 259 ? 8.562 6.098 -9.812 1.00 70.31 259 GLU A CA 1
ATOM 2047 C C . GLU A 1 259 ? 9.755 5.140 -9.711 1.00 70.31 259 GLU A C 1
ATOM 2049 O O . GLU A 1 259 ? 9.856 4.232 -10.525 1.00 70.31 259 GLU A O 1
ATOM 2054 N N . VAL A 1 260 ? 10.596 5.267 -8.673 1.00 75.25 260 VAL A N 1
ATOM 2055 C CA . VAL A 1 260 ? 11.891 4.563 -8.522 1.00 75.25 260 VAL A CA 1
ATOM 2056 C C . VAL A 1 260 ? 11.949 3.547 -7.369 1.00 75.25 260 VAL A C 1
ATOM 2058 O O . VAL A 1 260 ? 13.015 3.218 -6.863 1.00 75.25 260 VAL A O 1
ATOM 2061 N N . ALA A 1 261 ? 10.807 3.024 -6.922 1.00 75.94 261 ALA A N 1
ATOM 2062 C CA . ALA A 1 261 ? 10.718 2.104 -5.777 1.00 75.94 261 ALA A CA 1
ATOM 2063 C C . ALA A 1 261 ? 10.277 0.684 -6.184 1.00 75.94 261 ALA A C 1
ATOM 2065 O O . ALA A 1 261 ? 9.364 0.113 -5.585 1.00 75.94 261 ALA A O 1
ATOM 2066 N N . ALA A 1 262 ? 10.855 0.135 -7.256 1.00 67.75 262 ALA A N 1
ATOM 2067 C CA . ALA A 1 262 ? 10.309 -1.062 -7.894 1.00 67.75 262 ALA A CA 1
ATOM 2068 C C . ALA A 1 262 ? 10.660 -2.400 -7.204 1.00 67.75 262 ALA A C 1
ATOM 2070 O O . ALA A 1 262 ? 9.922 -3.368 -7.402 1.00 67.75 262 ALA A O 1
ATOM 2071 N N . PHE A 1 263 ? 11.735 -2.481 -6.403 1.00 82.94 263 PHE A N 1
ATOM 2072 C CA . PHE A 1 263 ? 12.255 -3.761 -5.898 1.00 82.94 263 PHE A CA 1
ATOM 2073 C C . PHE A 1 263 ? 12.685 -3.746 -4.411 1.00 82.94 263 PHE A C 1
ATOM 2075 O O . PHE A 1 263 ? 13.447 -2.868 -4.019 1.00 82.94 263 PHE A O 1
ATOM 2082 N N . PRO A 1 264 ? 12.279 -4.750 -3.602 1.00 84.00 264 PRO A N 1
ATOM 2083 C CA . PRO A 1 264 ? 11.105 -5.593 -3.815 1.00 84.00 264 PRO A CA 1
ATOM 2084 C C . PRO A 1 264 ? 9.819 -4.760 -3.671 1.00 84.00 264 PRO A C 1
ATOM 2086 O O . PRO A 1 264 ? 9.753 -3.794 -2.913 1.00 84.00 264 PRO A O 1
ATOM 2089 N N . SER A 1 265 ? 8.769 -5.132 -4.401 1.00 87.06 265 SER A N 1
ATOM 2090 C CA . SER A 1 265 ? 7.524 -4.357 -4.422 1.00 87.06 265 SER A CA 1
ATOM 2091 C C . SER A 1 265 ? 6.762 -4.438 -3.090 1.00 87.06 265 SER A C 1
ATOM 2093 O O . SER A 1 265 ? 6.394 -5.522 -2.634 1.00 87.06 265 SER A O 1
ATOM 2095 N N . LEU A 1 266 ? 6.422 -3.284 -2.502 1.00 87.88 266 LEU A N 1
ATOM 2096 C CA . LEU A 1 266 ? 5.575 -3.231 -1.302 1.00 87.88 266 LEU A CA 1
ATOM 2097 C C . LEU A 1 266 ? 4.166 -3.793 -1.565 1.00 87.88 266 LEU A C 1
ATOM 2099 O O . LEU A 1 266 ? 3.602 -4.484 -0.719 1.00 87.88 266 LEU A O 1
ATOM 2103 N N . HIS A 1 267 ? 3.613 -3.562 -2.759 1.00 89.06 267 HIS A N 1
ATOM 2104 C CA . HIS A 1 267 ? 2.320 -4.126 -3.162 1.00 89.06 267 HIS A CA 1
ATOM 2105 C C . HIS A 1 267 ? 2.364 -5.657 -3.263 1.00 89.06 267 HIS A C 1
ATOM 2107 O O . HIS A 1 267 ? 1.410 -6.336 -2.873 1.00 89.06 267 HIS A O 1
ATOM 2113 N N . PHE A 1 268 ? 3.490 -6.212 -3.723 1.00 90.62 268 PHE A N 1
ATOM 2114 C CA . PHE A 1 268 ? 3.722 -7.653 -3.661 1.00 90.62 268 PHE A CA 1
ATOM 2115 C C . PHE A 1 268 ? 3.754 -8.139 -2.206 1.00 90.62 268 PHE A C 1
ATOM 2117 O O . PHE A 1 268 ? 3.052 -9.092 -1.872 1.00 90.62 268 PHE A O 1
ATOM 2124 N N . GLY A 1 269 ? 4.464 -7.432 -1.319 1.00 92.50 269 GLY A N 1
ATOM 2125 C CA . GLY A 1 269 ? 4.487 -7.728 0.118 1.00 92.50 269 GLY A CA 1
ATOM 2126 C C . GLY A 1 269 ? 3.091 -7.763 0.753 1.00 92.50 269 GLY A C 1
ATOM 2127 O O . GLY A 1 269 ? 2.753 -8.719 1.452 1.00 92.50 269 GLY A O 1
ATOM 2128 N N . PHE A 1 270 ? 2.239 -6.778 0.453 1.00 92.81 270 PHE A N 1
ATOM 2129 C CA . PHE A 1 270 ? 0.838 -6.753 0.897 1.00 92.81 270 PHE A CA 1
ATOM 2130 C C . PHE A 1 270 ? 0.038 -7.949 0.385 1.00 92.81 270 PHE A C 1
ATOM 2132 O O . PHE A 1 270 ? -0.710 -8.566 1.143 1.00 92.81 270 PHE A O 1
ATOM 2139 N N . THR A 1 271 ? 0.222 -8.300 -0.886 1.00 93.50 271 THR A N 1
ATOM 2140 C CA . THR A 1 271 ? -0.473 -9.429 -1.509 1.00 93.50 271 THR A CA 1
ATOM 2141 C C . THR A 1 271 ? -0.065 -10.746 -0.853 1.00 93.50 271 THR A C 1
ATOM 2143 O O . THR A 1 271 ? -0.928 -11.523 -0.456 1.00 93.50 271 THR A O 1
ATOM 2146 N N . VAL A 1 272 ? 1.236 -10.976 -0.645 1.00 93.75 272 VAL A N 1
ATOM 2147 C CA . VAL A 1 272 ? 1.742 -12.170 0.052 1.00 93.75 272 VAL A CA 1
ATOM 2148 C C . VAL A 1 272 ? 1.218 -12.232 1.484 1.00 93.75 272 VAL A C 1
ATOM 2150 O O . VAL A 1 272 ? 0.771 -13.289 1.923 1.00 93.75 272 VAL A O 1
ATOM 2153 N N . MET A 1 273 ? 1.218 -11.108 2.205 1.00 94.25 273 MET A N 1
ATOM 2154 C CA . MET A 1 273 ? 0.701 -11.032 3.572 1.00 94.25 273 MET A CA 1
ATOM 2155 C C . MET A 1 273 ? -0.774 -11.457 3.649 1.00 94.25 273 MET A C 1
ATOM 2157 O O . MET A 1 273 ? -1.136 -12.282 4.491 1.00 94.25 273 MET A O 1
ATOM 2161 N N . VAL A 1 274 ? -1.616 -10.936 2.751 1.00 94.00 274 VAL A N 1
ATOM 2162 C CA . VAL A 1 274 ? -3.044 -11.285 2.658 1.00 94.00 274 VAL A CA 1
ATOM 2163 C C . VAL A 1 274 ? -3.225 -12.754 2.288 1.00 94.00 274 VAL A C 1
ATOM 2165 O O . VAL A 1 274 ? -3.954 -13.473 2.975 1.00 94.00 274 VAL A O 1
ATOM 2168 N N . SER A 1 275 ? -2.527 -13.222 1.253 1.00 93.50 275 SER A N 1
ATOM 2169 C CA . SER A 1 275 ? -2.597 -14.611 0.799 1.00 93.50 275 SER A CA 1
ATOM 2170 C C . SER A 1 275 ? -2.203 -15.584 1.905 1.00 93.50 275 SER A C 1
ATOM 2172 O O . SER A 1 275 ? -2.944 -16.518 2.183 1.00 93.50 275 SER A O 1
ATOM 2174 N N . MET A 1 276 ? -1.095 -15.339 2.608 1.00 93.19 276 MET A N 1
ATOM 2175 C CA . MET A 1 276 ? -0.635 -16.190 3.712 1.00 93.19 276 MET A CA 1
ATOM 2176 C C . MET A 1 276 ? -1.600 -16.185 4.900 1.00 93.19 276 MET A C 1
ATOM 2178 O O . MET A 1 276 ? -1.795 -17.211 5.557 1.00 93.19 276 MET A O 1
ATOM 2182 N N . TYR A 1 277 ? -2.217 -15.038 5.187 1.00 92.19 277 TYR A N 1
ATOM 2183 C CA . TYR A 1 277 ? -3.201 -14.925 6.256 1.00 92.19 277 TYR A CA 1
ATOM 2184 C C . TYR A 1 277 ? -4.434 -15.795 5.996 1.00 92.19 277 TYR A C 1
ATOM 2186 O O . TYR A 1 277 ? -4.885 -16.502 6.905 1.00 92.19 277 TYR A O 1
ATOM 2194 N N . PHE A 1 278 ? -4.950 -15.777 4.765 1.00 92.06 278 PHE A N 1
ATOM 2195 C CA . PHE A 1 278 ? -6.094 -16.597 4.381 1.00 92.06 278 PHE A CA 1
ATOM 2196 C C . PHE A 1 278 ? -5.722 -18.048 4.096 1.00 92.06 278 PHE A C 1
ATOM 2198 O O . PHE A 1 278 ? -6.494 -18.923 4.462 1.00 92.06 278 PHE A O 1
ATOM 2205 N N . TRP A 1 279 ? -4.539 -18.334 3.550 1.00 91.25 279 TRP A N 1
ATOM 2206 C CA . TRP A 1 279 ? -4.063 -19.698 3.298 1.00 91.25 279 TRP A CA 1
ATOM 2207 C C . TRP A 1 279 ? -4.114 -20.563 4.559 1.00 91.25 279 TRP A C 1
ATOM 2209 O O . TRP A 1 279 ? -4.651 -21.662 4.543 1.00 91.25 279 TRP A O 1
ATOM 2219 N N . LYS A 1 280 ? -3.646 -20.027 5.693 1.00 82.88 280 LYS A N 1
ATOM 2220 C CA . LYS A 1 280 ? -3.675 -20.724 6.992 1.00 82.88 280 LYS A CA 1
ATOM 2221 C C . LYS A 1 280 ? -5.084 -20.945 7.562 1.00 82.88 280 LYS A C 1
ATOM 2223 O O . LYS A 1 280 ? -5.228 -21.652 8.554 1.00 82.88 280 LYS A O 1
ATOM 2228 N N . ARG A 1 281 ? -6.100 -20.281 7.006 1.00 86.06 281 ARG A N 1
ATOM 2229 C CA . ARG A 1 281 ? -7.494 -20.277 7.487 1.00 86.06 281 ARG A CA 1
ATOM 2230 C C . ARG A 1 281 ? -8.466 -20.891 6.484 1.00 86.06 281 ARG A C 1
ATOM 2232 O O . ARG A 1 281 ? -9.600 -21.191 6.851 1.00 86.06 281 ARG A O 1
ATOM 2239 N N . ALA A 1 282 ? -8.039 -21.062 5.238 1.00 83.75 282 ALA A N 1
ATOM 2240 C CA . ALA A 1 282 ? -8.751 -21.848 4.260 1.00 83.75 282 ALA A CA 1
ATOM 2241 C C . ALA A 1 282 ? -8.798 -23.283 4.785 1.00 83.75 282 ALA A C 1
ATOM 2243 O O . ALA A 1 282 ? -7.773 -23.849 5.171 1.00 83.75 282 ALA A O 1
ATOM 2244 N N . ARG A 1 283 ? -9.998 -23.863 4.845 1.00 73.50 283 ARG A N 1
ATOM 2245 C CA . ARG A 1 283 ? -10.103 -25.301 5.073 1.00 73.50 283 ARG A CA 1
ATOM 2246 C C . ARG A 1 283 ? -9.363 -25.987 3.920 1.00 73.50 283 ARG A C 1
ATOM 2248 O O . ARG A 1 283 ? -9.616 -25.594 2.778 1.00 73.50 283 ARG A O 1
ATOM 2255 N N . PRO A 1 284 ? -8.465 -26.958 4.179 1.00 69.94 284 PRO A N 1
ATOM 2256 C CA . PRO A 1 284 ? -8.037 -27.847 3.112 1.00 69.94 284 PRO A CA 1
ATOM 2257 C C . PRO A 1 284 ? -9.325 -28.421 2.531 1.00 69.94 284 PRO A C 1
ATOM 2259 O O . PRO A 1 284 ? -10.188 -28.866 3.288 1.00 69.94 284 PRO A O 1
ATOM 2262 N N . TRP A 1 285 ? -9.499 -28.201 1.233 1.00 65.69 285 TRP A N 1
ATOM 2263 C CA . TRP A 1 285 ? -10.711 -28.463 0.471 1.00 65.69 285 TRP A CA 1
ATOM 2264 C C . TRP A 1 285 ? -11.436 -29.719 0.984 1.00 65.69 285 TRP A C 1
ATOM 2266 O O . TRP A 1 285 ? -10.826 -30.785 1.053 1.00 65.69 285 TRP A O 1
ATOM 2276 N N . LEU A 1 286 ? -12.693 -29.539 1.416 1.00 42.19 286 LEU A N 1
ATOM 2277 C CA . LEU A 1 286 ? -13.652 -30.635 1.584 1.00 42.19 286 LEU A CA 1
ATOM 2278 C C . LEU A 1 286 ? -13.909 -31.277 0.221 1.00 42.19 286 LEU A C 1
ATOM 2280 O O . LEU A 1 286 ? -14.062 -30.493 -0.745 1.00 42.19 286 LEU A O 1
#

pLDDT: mean 84.58, std 11.17, range [42.19, 97.06]

Foldseek 3Di:
DDDDDPPPPPPPPPDDDPVRQVVQLVVQVVVLVVVVVCCQDPRDPPRHHRDDLDPLVVLVSVLSNQCSVCGPHPVVSNVLSCVLSVLQNVLSVLLVVCQVVLQPVADDWDDFPPDPDTHRPLQLVLQLVVQVVCCVVVVNDNPQVVCCVVQFPPPPLLTDLCCQVVQVVLVCLVPVLVVVLVVCSVPPSVVSSVSSVLLSVLSNVLSVCCNVRFHADPCSNCSVVSDPHGDDPHNSNCVVVVPVVVVVSCVVVVVVDDRRSPPPDSSVVSVVSSCVVVVVVDDPPD

Sequence (286 aa):
MSEPTTTETAIPDSRLSPAQWRLTRRAAFVVYAALVAVQLTAGIPPLDPGLPVSPIILLGWFGLASAIWSLGRDRRELVYALIGWGSLAVAIRLYSATRGVVDNWWGSPVSVPGHPSTIPEQSVTNARWVISIDRVIGFGNNPSQWLQRHLYLSGNERGARWEVVTALTYMSHFFVVYVVAIVQWLRDRREWLRWVLTLSTMMLLGVILYMLVPTAPPWLAAPMELVGPVNRVGTRSLHYLHLNFADRLWKKGAASTNEVAAFPSLHFGFTVMVSMYFWKRARPWL

Secondary structure (DSSP, 8-state):
-PPP----------PPPHHHHHHHHHHHHHHHHHHHHHHHHT-BTTBPSS----HHHHHHHHHHHHHHHHTTS-HHHHHHHHHHHHHHHHHHHHHHHHHHHHHHHSSSEEEPTT-SSEEEHHHHHHHHHHHHHHHHHTTTS-HHHHHHHHH--TT-TT--TTHHHHHHHHHHHHHHHHHHHHHHHHH-HHHHHHHHHHHHHHHHHHHHHHHH--B--HHHHGGGTSSS------SGGGGGGT-HHHHHHHHHHHTTS-SSB-SS-HHHHHHHHHHHHHHTTSPP--